Protein AF-A0A257IT62-F1 (afdb_monomer_lite)

Secondary structure (DSSP, 8-state):
-EEEE--TTS-SEEEEE-SSSEEE----TT--BTTB-EEETTEEEEPPTTPPTTPPPEE-SS-EE-------EEEE-PPS----EEEEES---SS-SSTTSPPTT-EEEESSSSPPTTEEESB--EEETTT-HHHHHHHTTTT-B-SSSEEEPPB-TT------B--TTSPPB-TT-----SEEEE----

Sequence (190 aa):
MLVYNNGVHQPHGFFFWNGAGWSSIGLALSSITGASPIVIQSNIVKLNSGTSRGQLITWDGTNWINTNPKPQTSITNIQPYLALNYCISLFGIFPSQSSSQPFVGDICLFGFNFPPTGWAACNGQLLSIAENEVLFQLIGTTFGGDGQTTFGLPDLRGRAAIHAGQGPSLTSYILGQSGGSEIKTLNDKY

Foldseek 3Di:
DWDADPDPPDDTAIWDDPPPDIDGQPDDPPPQDQVDWRDDPQETEHEHPPDDPPQAFDDPPGYGYRPDQDPFDKDFPDDDDDDWWKKFFLDFDVVDPDPPTDHHGDIDTHRDPAAPPRIDTQQFDKDFCVSRVVNCVVCPQLSHDPSPGIHTGHRCVVHDDDDAADDVVGDHHHRSDDDDDRIDTDRPDD

Structure (mmCIF, N/CA/C/O backbone):
data_AF-A0A257IT62-F1
#
_entry.id   AF-A0A257IT62-F1
#
loop_
_atom_site.group_PDB
_atom_site.id
_atom_site.type_symbol
_atom_site.label_atom_id
_atom_site.label_alt_id
_atom_site.label_comp_id
_atom_site.label_asym_id
_atom_site.label_entity_id
_atom_site.label_seq_id
_atom_site.pdbx_PDB_ins_code
_atom_site.Cartn_x
_atom_site.Cartn_y
_atom_site.Cartn_z
_atom_site.occupancy
_atom_site.B_iso_or_equiv
_atom_site.auth_seq_id
_atom_site.auth_comp_id
_atom_site.auth_asym_id
_atom_site.auth_atom_id
_atom_site.pdbx_PDB_model_num
ATOM 1 N N . MET A 1 1 ? 34.514 6.661 -42.230 1.00 64.31 1 MET A N 1
ATOM 2 C CA . MET A 1 1 ? 34.421 7.912 -41.444 1.00 64.31 1 MET A CA 1
ATOM 3 C C . MET A 1 1 ? 33.207 8.686 -41.929 1.00 64.31 1 MET A C 1
ATOM 5 O O . MET A 1 1 ? 33.125 8.936 -43.127 1.00 64.31 1 MET A O 1
ATOM 9 N N . LEU A 1 2 ? 32.259 8.979 -41.037 1.00 70.44 2 LEU A N 1
ATOM 10 C CA . LEU A 1 2 ? 31.089 9.817 -41.319 1.00 70.44 2 LEU A CA 1
ATOM 11 C C . LEU A 1 2 ? 31.387 11.229 -40.809 1.00 70.44 2 LEU A C 1
ATOM 13 O O . LEU A 1 2 ? 31.821 11.373 -39.668 1.00 70.44 2 LEU A O 1
ATOM 17 N N . VAL A 1 3 ? 31.179 12.250 -41.635 1.00 73.69 3 VAL A N 1
ATOM 18 C CA . VAL A 1 3 ? 31.456 13.649 -41.277 1.00 73.69 3 VAL A CA 1
ATOM 19 C C . VAL A 1 3 ? 30.226 14.491 -41.584 1.00 73.69 3 VAL A C 1
ATOM 21 O O . VAL A 1 3 ? 29.596 14.314 -42.626 1.00 73.69 3 VAL A O 1
ATOM 24 N N . TYR A 1 4 ? 29.876 15.400 -40.675 1.00 76.19 4 TYR A N 1
ATOM 25 C CA . TYR A 1 4 ? 28.877 16.428 -40.943 1.00 76.19 4 TYR A CA 1
ATOM 26 C C . TYR A 1 4 ? 29.570 17.680 -41.474 1.00 76.19 4 TYR A C 1
ATOM 28 O O . TYR A 1 4 ? 30.411 18.264 -40.789 1.00 76.19 4 TYR A O 1
ATOM 36 N N . ASN A 1 5 ? 29.224 18.095 -42.690 1.00 77.62 5 ASN A N 1
ATOM 37 C CA . ASN A 1 5 ? 29.680 19.365 -43.227 1.00 77.62 5 ASN A CA 1
ATOM 38 C C . ASN A 1 5 ? 28.770 20.493 -42.727 1.00 77.62 5 ASN A C 1
ATOM 40 O O . ASN A 1 5 ? 27.579 20.515 -43.036 1.00 77.62 5 ASN A O 1
ATOM 44 N N . ASN A 1 6 ? 29.360 21.439 -41.997 1.00 74.50 6 ASN A N 1
ATOM 45 C CA . ASN A 1 6 ? 28.712 22.678 -41.559 1.00 74.50 6 ASN A CA 1
ATOM 46 C C . ASN A 1 6 ? 29.325 23.928 -42.224 1.00 74.50 6 ASN A C 1
ATOM 48 O O . ASN A 1 6 ? 29.158 25.042 -41.734 1.00 74.50 6 ASN A O 1
ATOM 52 N N . GLY A 1 7 ? 30.127 23.739 -43.274 1.00 75.12 7 GLY A N 1
ATOM 53 C CA . GLY A 1 7 ? 30.766 24.818 -44.019 1.00 75.12 7 GLY A CA 1
ATOM 54 C C . GLY A 1 7 ? 29.870 25.366 -45.128 1.00 75.12 7 GLY A C 1
ATOM 55 O O . GLY A 1 7 ? 29.090 24.634 -45.727 1.00 75.12 7 GLY A O 1
ATOM 56 N N . VAL A 1 8 ? 30.051 26.646 -45.456 1.00 72.06 8 VAL A N 1
ATOM 57 C CA . VAL A 1 8 ? 29.203 27.400 -46.401 1.00 72.06 8 VAL A CA 1
ATOM 58 C C . VAL A 1 8 ? 29.488 27.138 -47.887 1.00 72.06 8 VAL A C 1
ATOM 60 O O . VAL A 1 8 ? 28.727 27.570 -48.746 1.00 72.06 8 VAL A O 1
ATOM 63 N N . HIS A 1 9 ? 30.583 26.447 -48.213 1.00 76.19 9 HIS A N 1
ATOM 64 C CA . HIS A 1 9 ? 31.023 26.222 -49.599 1.00 76.19 9 HIS A CA 1
ATOM 65 C C . HIS A 1 9 ? 30.513 24.915 -50.217 1.00 76.19 9 HIS A C 1
ATOM 67 O O . HIS A 1 9 ? 30.764 24.648 -51.390 1.00 76.19 9 HIS A O 1
ATOM 73 N N . GLN A 1 10 ? 29.837 24.081 -49.432 1.00 70.31 10 GLN A N 1
ATOM 74 C CA . GLN A 1 10 ? 29.262 22.808 -49.854 1.00 70.31 10 GLN A CA 1
ATOM 75 C C . GLN A 1 10 ? 27.914 22.626 -49.141 1.00 70.31 10 GLN A C 1
ATOM 77 O O . GLN A 1 10 ? 27.724 23.205 -48.069 1.00 70.31 10 GLN A O 1
ATOM 82 N N . PRO A 1 11 ? 26.980 21.824 -49.679 1.00 71.94 11 PRO A N 1
ATOM 83 C CA . PRO A 1 11 ? 25.708 21.563 -49.015 1.00 71.94 11 PRO A CA 1
ATOM 84 C C . PRO A 1 11 ? 25.907 21.047 -47.584 1.00 71.94 11 PRO A C 1
ATOM 86 O O . PRO A 1 11 ? 26.758 20.185 -47.335 1.00 71.94 11 PRO A O 1
ATOM 89 N N . HIS A 1 12 ? 25.125 21.577 -46.642 1.00 72.75 12 HIS A N 1
ATOM 9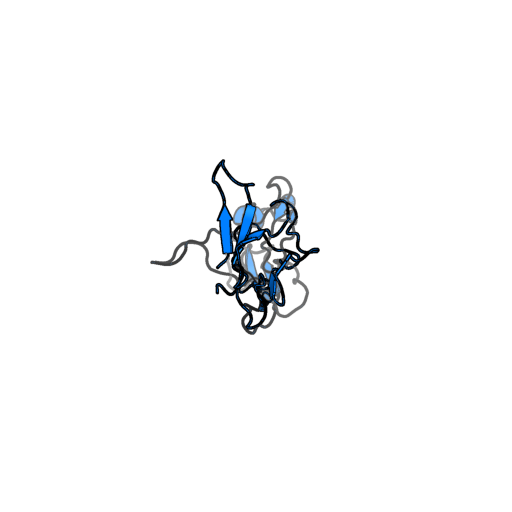0 C CA . HIS A 1 12 ? 25.114 21.076 -45.270 1.00 72.75 12 HIS A CA 1
ATOM 91 C C . HIS A 1 12 ? 24.547 19.658 -45.260 1.00 72.75 12 HIS A C 1
ATOM 93 O O . HIS A 1 12 ? 23.501 19.397 -45.858 1.00 72.75 12 HIS A O 1
ATOM 99 N N . GLY A 1 13 ? 25.223 18.733 -44.587 1.00 70.62 13 GLY A N 1
ATOM 100 C CA . GLY A 1 13 ? 24.776 17.347 -44.565 1.00 70.62 13 GLY A CA 1
ATOM 101 C C . GLY A 1 13 ? 25.849 16.360 -44.145 1.00 70.62 13 GLY A C 1
ATOM 102 O O . GLY A 1 13 ? 26.995 16.722 -43.876 1.00 70.62 13 GLY A O 1
ATOM 103 N N . PHE A 1 14 ? 25.454 15.092 -44.085 1.00 75.56 14 PHE A N 1
ATOM 104 C CA . PHE A 1 14 ? 26.355 13.992 -43.767 1.00 75.56 14 PHE A CA 1
ATOM 105 C C . PHE A 1 14 ? 26.988 13.407 -45.031 1.00 75.56 14 PHE A C 1
ATOM 107 O O . PHE A 1 14 ? 26.301 13.107 -46.013 1.00 75.56 14 PHE A O 1
ATOM 114 N N . PHE A 1 15 ? 28.301 13.210 -44.965 1.00 77.38 15 PHE A N 1
ATOM 115 C CA . PHE A 1 15 ? 29.126 12.651 -46.028 1.00 77.38 15 PHE A CA 1
ATOM 116 C C . PHE A 1 15 ? 29.942 11.472 -45.502 1.00 77.38 15 PHE A C 1
ATOM 118 O O . PHE A 1 15 ? 30.366 11.458 -44.343 1.00 77.38 15 PHE A O 1
ATOM 125 N N . PHE A 1 16 ? 30.198 10.495 -46.367 1.00 77.94 16 PHE A N 1
ATOM 126 C CA . PHE A 1 16 ? 31.060 9.354 -46.070 1.00 77.94 16 PHE A CA 1
ATOM 127 C C . PHE A 1 16 ? 32.116 9.173 -47.161 1.00 77.94 16 PHE A C 1
ATOM 129 O O . PHE A 1 16 ? 31.893 9.495 -48.328 1.00 77.94 16 PHE A O 1
ATOM 136 N N . TRP A 1 17 ? 33.279 8.657 -46.767 1.00 78.50 17 TRP A N 1
ATOM 137 C CA . TRP A 1 17 ? 34.330 8.256 -47.698 1.00 78.50 17 TRP A CA 1
ATOM 138 C C . TRP A 1 17 ? 34.060 6.841 -48.209 1.00 78.50 17 TRP A C 1
ATOM 140 O O . TRP A 1 17 ? 33.907 5.923 -47.402 1.00 78.50 17 TRP A O 1
ATOM 150 N N . ASN A 1 18 ? 34.023 6.660 -49.529 1.00 76.50 18 ASN A N 1
ATOM 151 C CA . ASN A 1 18 ? 33.696 5.380 -50.166 1.00 76.50 18 ASN A CA 1
ATOM 152 C C . ASN A 1 18 ? 34.923 4.611 -50.707 1.00 76.50 18 ASN A C 1
ATOM 154 O O . ASN A 1 18 ? 34.752 3.588 -51.362 1.00 76.50 18 ASN A O 1
ATOM 158 N N . GLY A 1 19 ? 36.143 5.102 -50.463 1.00 76.94 19 GLY A N 1
ATOM 159 C CA . GLY A 1 19 ? 37.387 4.534 -51.002 1.00 76.94 19 GLY A CA 1
ATOM 160 C C . GLY A 1 19 ? 37.925 5.257 -52.242 1.00 76.94 19 GLY A C 1
ATOM 161 O O . GLY A 1 19 ? 39.133 5.263 -52.446 1.00 76.94 19 GLY A O 1
ATOM 162 N N . ALA A 1 20 ? 37.058 5.914 -53.015 1.00 84.25 20 ALA A N 1
ATOM 163 C CA . ALA A 1 20 ? 37.404 6.671 -54.222 1.00 84.25 20 ALA A CA 1
ATOM 164 C C . ALA A 1 20 ? 37.081 8.174 -54.114 1.00 84.25 20 ALA A C 1
ATOM 166 O O . ALA A 1 20 ? 37.590 8.978 -54.892 1.00 84.25 20 ALA A O 1
ATOM 167 N N . GLY A 1 21 ? 36.239 8.568 -53.158 1.00 82.88 21 GLY A N 1
ATOM 168 C CA . GLY A 1 21 ? 35.819 9.949 -52.957 1.00 82.88 21 GLY A CA 1
ATOM 169 C C . GLY A 1 21 ? 34.833 10.115 -51.801 1.00 82.88 21 GLY A C 1
ATOM 170 O O . GLY A 1 21 ? 34.369 9.144 -51.193 1.00 82.88 21 GLY A O 1
ATOM 171 N N . TRP A 1 22 ? 34.490 11.371 -51.511 1.00 79.25 22 TRP A N 1
ATOM 172 C CA . TRP A 1 22 ? 33.398 11.712 -50.601 1.00 79.25 22 TRP A CA 1
ATOM 173 C C . TRP A 1 22 ? 32.057 11.613 -51.327 1.00 79.25 22 TRP A C 1
ATOM 175 O O . TRP A 1 22 ? 31.895 12.134 -52.427 1.00 79.25 22 TRP A O 1
ATOM 185 N N . SER A 1 23 ? 31.085 10.947 -50.712 1.00 80.31 23 SER A N 1
ATOM 186 C CA . SER A 1 23 ? 29.711 10.828 -51.211 1.00 80.31 23 SER A CA 1
ATOM 187 C C . SER A 1 23 ? 28.724 11.350 -50.168 1.00 80.31 23 SER A C 1
ATOM 189 O O . SER A 1 23 ? 28.958 11.208 -48.965 1.00 80.31 23 SER A O 1
ATOM 191 N N . SER A 1 24 ? 27.637 11.982 -50.619 1.00 75.56 24 SER A N 1
ATOM 192 C CA . SER A 1 24 ? 26.580 12.497 -49.742 1.00 75.56 24 SER A CA 1
ATOM 193 C C . SER A 1 24 ? 25.543 11.416 -49.427 1.00 75.56 24 SER A C 1
ATOM 195 O O . SER A 1 24 ? 25.310 10.507 -50.220 1.00 75.56 24 SER A O 1
ATOM 197 N N . ILE A 1 25 ? 24.902 11.523 -48.260 1.00 70.75 25 ILE A N 1
ATOM 198 C CA . ILE A 1 25 ? 23.810 10.622 -47.842 1.00 70.75 25 ILE A CA 1
ATOM 199 C C . ILE A 1 25 ? 22.437 11.070 -48.381 1.00 70.75 25 ILE A C 1
ATOM 201 O O . ILE A 1 25 ? 21.468 10.330 -48.284 1.00 70.75 25 ILE A O 1
ATOM 205 N N . GLY A 1 26 ? 22.337 12.259 -48.990 1.00 62.97 26 GLY A N 1
ATOM 206 C CA . GLY A 1 26 ? 21.153 12.704 -49.747 1.00 62.97 26 GLY A CA 1
ATOM 207 C C . GLY A 1 26 ? 19.867 12.944 -48.939 1.00 62.97 26 GLY A C 1
ATOM 208 O O . GLY A 1 26 ? 18.838 13.268 -49.524 1.00 62.97 26 GLY A O 1
ATOM 209 N N . LEU A 1 27 ? 19.906 12.809 -47.611 1.00 58.97 27 LEU A N 1
ATOM 210 C CA . LEU A 1 27 ? 18.741 12.921 -46.734 1.00 58.97 27 LEU A CA 1
ATOM 211 C C . LEU A 1 27 ? 18.723 14.251 -45.971 1.00 58.97 27 LEU A C 1
ATOM 213 O O . LEU A 1 27 ? 19.730 14.664 -45.394 1.00 58.97 27 LEU A O 1
ATOM 217 N N . ALA A 1 28 ? 17.553 14.891 -45.898 1.00 54.91 28 ALA A N 1
ATOM 218 C CA . ALA A 1 28 ? 17.303 15.947 -44.921 1.00 54.91 28 ALA A CA 1
ATOM 219 C C . ALA A 1 28 ? 17.348 15.351 -43.499 1.00 54.91 28 ALA A C 1
ATOM 221 O O . ALA A 1 28 ? 16.783 14.281 -43.260 1.00 54.91 28 ALA A O 1
ATOM 222 N N . LEU A 1 29 ? 17.986 16.053 -42.551 1.00 53.00 29 LEU A N 1
ATOM 223 C CA . LEU A 1 29 ? 18.163 15.659 -41.135 1.00 53.00 29 LEU A CA 1
ATOM 224 C C . LEU A 1 29 ? 16.869 15.211 -40.418 1.00 53.00 29 LEU A C 1
ATOM 226 O O . LEU A 1 29 ? 16.942 14.566 -39.377 1.00 53.00 29 LEU A O 1
ATOM 230 N N . SER A 1 30 ? 15.697 15.544 -40.959 1.00 54.97 30 SER A N 1
ATOM 231 C CA . SER A 1 30 ? 14.368 15.203 -40.440 1.00 54.97 30 SER A CA 1
ATOM 232 C C . SER A 1 30 ? 13.842 13.814 -40.837 1.00 54.97 30 SER A C 1
ATOM 234 O O . SER A 1 30 ? 12.755 13.444 -40.403 1.00 54.97 30 SER A O 1
ATOM 236 N N . SER A 1 31 ? 14.561 13.044 -41.661 1.00 51.88 31 SER A N 1
ATOM 237 C CA . SER A 1 31 ? 14.020 11.824 -42.296 1.00 51.88 31 SER A CA 1
ATOM 238 C C . SER A 1 31 ? 14.396 10.495 -41.628 1.00 51.88 31 SER A C 1
ATOM 240 O O . SER A 1 31 ? 13.810 9.467 -41.970 1.00 51.88 31 SER A O 1
ATOM 242 N N . ILE A 1 32 ? 15.309 10.488 -40.647 1.00 58.41 32 ILE A N 1
ATOM 243 C CA . ILE A 1 32 ? 15.631 9.270 -39.885 1.00 58.41 32 ILE A CA 1
ATOM 244 C C . ILE A 1 32 ? 14.535 9.049 -38.845 1.00 58.41 32 ILE A C 1
ATOM 246 O O . ILE A 1 32 ? 14.590 9.546 -37.722 1.00 58.41 32 ILE A O 1
ATOM 250 N N . THR A 1 33 ? 13.515 8.306 -39.239 1.00 56.31 33 THR A N 1
ATOM 251 C CA . THR A 1 33 ? 12.457 7.836 -38.345 1.00 56.31 33 THR A CA 1
ATOM 252 C C . THR A 1 33 ? 12.618 6.335 -38.136 1.00 56.31 33 THR A C 1
ATOM 254 O O . THR A 1 33 ? 13.331 5.672 -38.888 1.00 56.31 33 THR A O 1
ATOM 257 N N . GLY A 1 34 ? 11.946 5.767 -37.132 1.00 55.72 34 GLY A N 1
ATOM 258 C CA . GLY A 1 34 ? 12.007 4.323 -36.881 1.00 55.72 34 GLY A CA 1
ATOM 259 C C . GLY A 1 34 ? 11.515 3.436 -38.040 1.00 55.72 34 GLY A C 1
ATOM 260 O O . GLY A 1 34 ? 11.680 2.223 -37.984 1.00 55.72 34 GLY A O 1
ATOM 261 N N . ALA A 1 35 ? 10.909 4.028 -39.077 1.00 52.97 35 ALA A N 1
ATOM 262 C CA . ALA A 1 35 ? 10.334 3.328 -40.223 1.00 52.97 35 ALA A CA 1
ATOM 263 C C . ALA A 1 35 ? 11.232 3.316 -41.478 1.00 52.97 35 ALA A C 1
ATOM 265 O O . ALA A 1 35 ? 11.084 2.416 -42.301 1.00 52.97 35 ALA A O 1
ATOM 266 N N . SER A 1 36 ? 12.168 4.265 -41.624 1.00 61.25 36 SER A N 1
ATOM 267 C CA . SER A 1 36 ? 12.977 4.424 -42.846 1.00 61.25 36 SER A CA 1
ATOM 268 C C . SER A 1 36 ? 14.472 4.495 -42.514 1.00 61.25 36 SER A C 1
ATOM 270 O O . SER A 1 36 ? 14.950 5.547 -42.081 1.00 61.25 36 SER A O 1
ATOM 272 N N . PRO A 1 37 ? 15.230 3.395 -42.679 1.00 66.31 37 PRO A N 1
ATOM 273 C CA . PRO A 1 37 ? 16.649 3.366 -42.348 1.00 66.31 37 PRO A CA 1
ATOM 274 C C . PRO A 1 37 ? 17.507 4.095 -43.394 1.00 66.31 37 PRO A C 1
ATOM 276 O O . PRO A 1 37 ? 17.147 4.171 -44.567 1.00 66.31 37 PRO A O 1
ATOM 279 N N . ILE A 1 38 ? 18.687 4.574 -42.990 1.00 72.38 38 ILE A N 1
ATOM 280 C CA . ILE A 1 38 ? 19.722 5.031 -43.926 1.00 72.38 38 ILE A CA 1
ATOM 281 C C . ILE A 1 38 ? 20.535 3.820 -44.373 1.00 72.38 38 ILE A C 1
ATOM 283 O O . ILE A 1 38 ? 21.092 3.111 -43.538 1.00 72.38 38 ILE A O 1
ATOM 287 N N . VAL A 1 39 ? 20.662 3.612 -45.681 1.00 67.19 39 VAL A N 1
ATOM 288 C CA . VAL A 1 39 ? 21.522 2.569 -46.256 1.00 67.19 39 VAL A CA 1
ATOM 289 C C . VAL A 1 39 ? 22.770 3.219 -46.851 1.00 67.19 39 VAL A C 1
ATOM 291 O O . VAL A 1 39 ? 22.672 4.102 -47.701 1.00 67.19 39 VAL A O 1
ATOM 294 N N . ILE A 1 40 ? 23.948 2.793 -46.399 1.00 66.75 40 ILE A N 1
ATOM 295 C CA . ILE A 1 40 ? 25.255 3.250 -46.880 1.00 66.75 40 ILE A CA 1
ATOM 296 C C . ILE A 1 40 ? 26.020 2.022 -47.377 1.00 66.75 40 ILE A C 1
ATOM 298 O O . ILE A 1 40 ? 26.565 1.260 -46.577 1.00 66.75 40 ILE A O 1
ATOM 302 N N . GLN A 1 41 ? 26.082 1.837 -48.700 1.00 70.44 41 GLN A N 1
ATOM 303 C CA . GLN A 1 41 ? 26.620 0.616 -49.320 1.00 70.44 41 GLN A CA 1
ATOM 304 C C . GLN A 1 41 ? 25.935 -0.637 -48.734 1.00 70.44 41 GLN A C 1
ATOM 306 O O . GLN A 1 41 ? 24.725 -0.779 -48.882 1.00 70.44 41 GLN A O 1
ATOM 311 N N . SER A 1 42 ? 26.683 -1.511 -48.051 1.00 65.25 42 SER A N 1
ATOM 312 C CA . SER A 1 42 ? 26.155 -2.711 -47.383 1.00 65.25 42 SER A CA 1
ATOM 313 C C . SER A 1 42 ? 25.754 -2.491 -45.917 1.00 65.25 42 SER A C 1
ATOM 315 O O . SER A 1 42 ? 25.236 -3.413 -45.298 1.00 65.25 42 SER A O 1
ATOM 317 N N . ASN A 1 43 ? 26.001 -1.306 -45.346 1.00 61.53 43 ASN A N 1
ATOM 318 C CA . ASN A 1 43 ? 25.699 -0.998 -43.946 1.00 61.53 43 ASN A CA 1
ATOM 319 C C . ASN A 1 43 ? 24.357 -0.272 -43.821 1.00 61.53 43 ASN A C 1
ATOM 321 O O . ASN A 1 43 ? 24.058 0.632 -44.602 1.00 61.53 43 ASN A O 1
ATOM 325 N N . ILE A 1 44 ? 23.584 -0.600 -42.788 1.00 66.12 44 ILE A N 1
ATOM 326 C CA . ILE A 1 44 ? 22.315 0.063 -42.480 1.00 66.12 44 ILE A CA 1
ATOM 327 C C . ILE A 1 44 ? 22.438 0.810 -41.145 1.00 66.12 44 ILE A C 1
ATOM 329 O O . ILE A 1 44 ? 22.901 0.255 -40.148 1.00 66.12 44 ILE A O 1
ATOM 333 N N . VAL A 1 45 ? 21.996 2.069 -41.118 1.00 73.44 45 VAL A N 1
ATOM 334 C CA . VAL A 1 45 ? 21.776 2.853 -39.896 1.00 73.44 45 VAL A CA 1
ATOM 335 C C . VAL A 1 45 ? 20.274 2.988 -39.683 1.00 73.44 45 VAL A C 1
ATOM 337 O O . VAL A 1 45 ? 19.584 3.619 -40.485 1.00 73.44 45 VAL A O 1
ATOM 340 N N . LYS A 1 46 ? 19.746 2.394 -38.611 1.00 67.94 46 LYS A N 1
ATOM 341 C CA . LYS A 1 46 ? 18.304 2.405 -38.316 1.00 67.94 46 LYS A CA 1
ATOM 342 C C . LYS A 1 46 ? 18.022 2.786 -36.868 1.00 67.94 46 LYS A C 1
ATOM 344 O O . LYS A 1 46 ? 18.755 2.401 -35.956 1.00 67.94 46 LYS A O 1
ATOM 349 N N . LEU A 1 47 ? 16.923 3.505 -36.660 1.00 69.19 47 LEU A N 1
ATOM 350 C CA . LEU A 1 47 ? 16.340 3.707 -35.337 1.00 69.19 47 LEU A CA 1
ATOM 351 C C . LEU A 1 47 ? 15.241 2.666 -35.147 1.00 69.19 47 LEU A C 1
ATOM 353 O O . LEU A 1 47 ? 14.486 2.402 -36.077 1.00 69.19 47 LEU A O 1
ATOM 357 N N . ASN A 1 48 ? 15.129 2.074 -33.963 1.00 63.97 48 ASN A N 1
ATOM 358 C CA . ASN A 1 48 ? 13.974 1.233 -33.669 1.00 63.97 48 ASN A CA 1
ATOM 359 C C . ASN A 1 48 ? 12.776 2.099 -33.240 1.00 63.97 48 ASN A C 1
ATOM 361 O O . ASN A 1 48 ? 12.939 3.227 -32.757 1.00 63.97 48 ASN A O 1
ATOM 365 N N . SER A 1 49 ? 11.561 1.570 -33.391 1.00 58.09 49 SER A N 1
ATOM 366 C CA . SER A 1 49 ? 10.347 2.182 -32.838 1.00 58.09 49 SER A CA 1
ATOM 367 C C . SER A 1 49 ? 10.505 2.426 -31.331 1.00 58.09 49 SER A C 1
ATOM 369 O O . SER A 1 49 ? 10.891 1.512 -30.607 1.00 58.09 49 SER A O 1
ATOM 371 N N . GLY A 1 50 ? 10.203 3.639 -30.855 1.00 56.47 50 GLY A N 1
ATOM 372 C CA . GLY A 1 50 ? 10.382 4.023 -29.445 1.00 56.47 50 GLY A CA 1
ATOM 373 C C . GLY A 1 50 ? 11.720 4.701 -29.118 1.00 56.47 50 GLY A C 1
ATOM 374 O O . GLY A 1 50 ? 11.969 5.032 -27.961 1.00 56.47 50 GLY A O 1
ATOM 375 N N . THR A 1 51 ? 12.566 4.958 -30.122 1.00 61.47 51 THR A N 1
ATOM 376 C CA . THR A 1 51 ? 13.799 5.742 -29.948 1.00 61.47 51 THR A CA 1
ATOM 377 C C . THR A 1 51 ? 13.492 7.196 -29.566 1.00 61.47 51 THR A C 1
ATOM 379 O O . THR A 1 51 ? 12.797 7.894 -30.303 1.00 61.47 51 THR A O 1
ATOM 382 N N . SER A 1 52 ? 14.052 7.675 -28.453 1.00 64.75 52 SER A N 1
ATOM 383 C CA . SER A 1 52 ? 13.986 9.084 -28.026 1.00 64.75 52 SER A CA 1
ATOM 384 C C . SER A 1 52 ? 15.266 9.852 -28.374 1.00 64.75 52 SER A C 1
ATOM 386 O O . SER A 1 52 ? 16.351 9.274 -28.467 1.00 64.75 52 SER A O 1
ATOM 388 N N . ARG A 1 53 ? 15.169 11.181 -28.537 1.00 60.72 53 ARG A N 1
ATOM 389 C CA . ARG A 1 53 ? 16.336 12.054 -28.772 1.00 60.72 53 ARG A CA 1
ATOM 390 C C . ARG A 1 53 ? 17.363 11.890 -27.641 1.00 60.72 53 ARG A C 1
ATOM 392 O O . ARG A 1 53 ? 17.011 12.031 -26.476 1.00 60.72 53 ARG A O 1
ATOM 399 N N . GLY A 1 54 ? 18.629 11.656 -27.996 1.00 61.00 54 GLY A N 1
ATOM 400 C CA . GLY A 1 54 ? 19.746 11.528 -27.046 1.00 61.00 54 GLY A CA 1
ATOM 401 C C . GLY A 1 54 ? 20.166 10.091 -26.716 1.00 61.00 54 GLY A C 1
ATOM 402 O O . GLY A 1 54 ? 21.137 9.909 -25.989 1.00 61.00 54 GLY A O 1
ATOM 403 N N . GLN A 1 55 ? 19.480 9.080 -27.257 1.00 67.25 55 GLN A N 1
ATOM 404 C CA . GLN A 1 55 ? 19.914 7.684 -27.150 1.00 67.25 55 GLN A CA 1
ATOM 405 C C . GLN A 1 55 ? 21.091 7.382 -28.090 1.00 67.25 55 GLN A C 1
ATOM 407 O O . GLN A 1 55 ? 21.169 7.917 -29.198 1.00 67.25 55 GLN A O 1
ATOM 412 N N . LEU A 1 56 ? 22.014 6.535 -27.627 1.00 64.88 56 LEU A N 1
ATOM 413 C CA . LEU A 1 56 ? 23.202 6.119 -28.373 1.00 64.88 56 LEU A CA 1
ATOM 414 C C . LEU A 1 56 ? 22.845 5.011 -29.376 1.00 64.88 56 LEU A C 1
ATOM 416 O O . LEU A 1 56 ? 22.059 4.120 -29.074 1.00 64.88 56 LEU A O 1
ATOM 420 N N . ILE A 1 57 ? 23.452 5.054 -30.560 1.00 73.69 57 ILE A N 1
ATOM 421 C CA . ILE A 1 57 ? 23.395 3.984 -31.566 1.00 73.69 57 ILE A CA 1
ATOM 422 C C . ILE A 1 57 ? 24.640 3.112 -31.367 1.00 73.69 57 ILE A C 1
ATOM 424 O O . ILE A 1 57 ? 25.752 3.641 -31.321 1.00 73.69 57 ILE A O 1
ATOM 428 N N . THR A 1 58 ? 24.475 1.796 -31.246 1.00 71.50 58 THR A N 1
ATOM 429 C CA . THR A 1 58 ? 25.564 0.836 -31.006 1.00 71.50 58 THR A CA 1
ATOM 430 C C . THR A 1 58 ? 25.802 -0.041 -32.242 1.00 71.50 58 THR A C 1
ATOM 432 O O . THR A 1 58 ? 24.915 -0.233 -33.075 1.00 71.50 58 THR A O 1
ATOM 435 N N . TRP A 1 59 ? 27.035 -0.528 -32.411 1.00 70.25 59 TRP A N 1
ATOM 436 C CA . TRP A 1 59 ? 27.405 -1.453 -33.489 1.00 70.25 59 TRP A CA 1
ATOM 437 C C . TRP A 1 59 ? 27.104 -2.895 -33.068 1.00 70.25 59 TRP A C 1
ATOM 439 O O . TRP A 1 59 ? 27.621 -3.344 -32.046 1.00 70.25 59 TRP A O 1
ATOM 449 N N . ASP A 1 60 ? 26.304 -3.625 -33.849 1.00 68.44 60 ASP A N 1
ATOM 450 C CA . ASP A 1 60 ? 25.895 -5.010 -33.543 1.00 68.44 60 ASP A CA 1
ATOM 451 C C . ASP A 1 60 ? 26.760 -6.094 -34.219 1.00 68.44 60 ASP A C 1
ATOM 453 O O . ASP A 1 60 ? 26.487 -7.284 -34.081 1.00 68.44 60 ASP A O 1
ATOM 457 N N . GLY A 1 61 ? 27.808 -5.698 -34.949 1.00 67.38 61 GLY A N 1
ATOM 458 C CA . GLY A 1 61 ? 28.638 -6.604 -35.750 1.00 67.38 61 GLY A CA 1
ATOM 459 C C . GLY A 1 61 ? 28.370 -6.536 -37.255 1.00 67.38 61 GLY A C 1
ATOM 460 O O . GLY A 1 61 ? 29.194 -7.011 -38.033 1.00 67.38 61 GLY A O 1
ATOM 461 N N . THR A 1 62 ? 27.263 -5.936 -37.697 1.00 73.00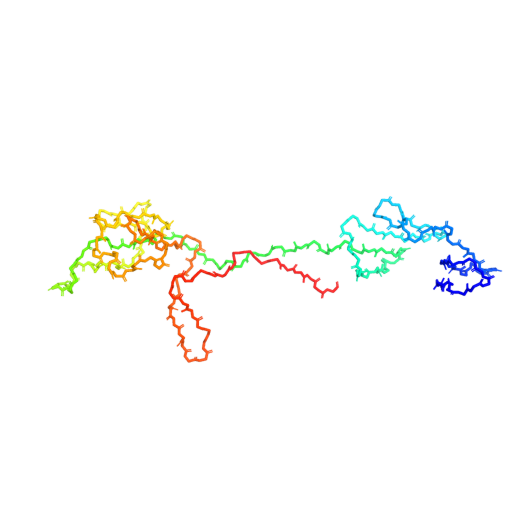 62 THR A N 1
ATOM 462 C CA . THR A 1 62 ? 26.944 -5.755 -39.128 1.00 73.00 62 THR A CA 1
ATOM 463 C C . THR A 1 62 ? 26.294 -4.400 -39.425 1.00 73.00 62 THR A C 1
ATOM 465 O O . THR A 1 62 ? 26.466 -3.868 -40.517 1.00 73.00 62 THR A O 1
ATOM 468 N N . ASN A 1 63 ? 25.578 -3.807 -38.470 1.00 64.12 63 ASN A N 1
ATOM 469 C CA . ASN A 1 63 ? 24.845 -2.556 -38.627 1.00 64.12 63 ASN A CA 1
ATOM 470 C C . ASN A 1 63 ? 24.998 -1.644 -37.400 1.00 64.12 63 ASN A C 1
ATOM 472 O O . ASN A 1 63 ? 25.284 -2.082 -36.285 1.00 64.12 63 ASN A O 1
ATOM 476 N N . TRP A 1 64 ? 24.759 -0.348 -37.610 1.00 68.19 64 TRP A N 1
ATOM 477 C CA . TRP A 1 64 ? 24.653 0.634 -36.529 1.00 68.19 64 TRP A CA 1
ATOM 478 C C . TRP A 1 64 ? 23.178 0.797 -36.174 1.00 68.19 64 TRP A C 1
ATOM 480 O O . TRP A 1 64 ? 22.415 1.437 -36.902 1.00 68.19 64 TRP A O 1
ATOM 490 N N . ILE A 1 65 ? 22.757 0.187 -35.072 1.00 67.31 65 ILE A N 1
ATOM 491 C CA . ILE A 1 65 ? 21.351 0.135 -34.671 1.00 67.31 65 ILE A CA 1
ATOM 492 C C . ILE A 1 65 ? 21.182 0.823 -33.316 1.00 67.31 65 ILE A C 1
ATOM 494 O O . ILE A 1 65 ? 22.019 0.672 -32.429 1.00 67.31 65 ILE A O 1
ATOM 498 N N . ASN A 1 66 ? 20.110 1.597 -33.120 1.00 68.75 66 ASN A N 1
ATOM 499 C CA . ASN A 1 66 ? 19.707 1.900 -31.745 1.00 68.75 66 ASN A CA 1
ATOM 500 C C . ASN A 1 66 ? 19.164 0.597 -31.167 1.00 68.75 66 ASN A C 1
ATOM 502 O O . ASN A 1 66 ? 18.072 0.185 -31.555 1.00 68.75 66 ASN A O 1
ATOM 506 N N . THR A 1 67 ? 19.920 -0.098 -30.319 1.00 58.53 67 THR A N 1
ATOM 507 C CA . THR A 1 67 ? 19.395 -1.271 -29.619 1.00 58.53 67 THR A CA 1
ATOM 508 C C . THR A 1 67 ? 18.099 -0.865 -28.929 1.00 58.53 67 THR A C 1
ATOM 510 O O . THR A 1 67 ? 18.083 0.111 -28.181 1.00 58.53 67 THR A O 1
ATOM 513 N N . ASN A 1 68 ? 16.999 -1.579 -29.212 1.00 55.12 68 ASN A N 1
ATOM 514 C CA . ASN A 1 68 ? 15.770 -1.434 -28.429 1.00 55.12 68 ASN A CA 1
ATOM 515 C C . ASN A 1 68 ? 16.164 -1.400 -26.949 1.00 55.12 68 ASN A C 1
ATOM 517 O O . ASN A 1 68 ? 17.044 -2.193 -26.588 1.00 55.12 68 ASN A O 1
ATOM 521 N N . PRO A 1 69 ? 15.567 -0.528 -26.109 1.00 55.50 69 PRO A N 1
ATOM 522 C CA . PRO A 1 69 ? 15.804 -0.607 -24.676 1.00 55.50 69 PRO A CA 1
ATOM 523 C C . PRO A 1 69 ? 15.647 -2.075 -24.294 1.00 55.50 69 PRO A C 1
ATOM 525 O O . PRO A 1 69 ? 14.635 -2.696 -24.640 1.00 55.50 69 PRO A O 1
ATOM 528 N N . LYS A 1 70 ? 16.715 -2.653 -23.728 1.00 55.06 70 LYS A N 1
ATOM 529 C CA . LYS A 1 70 ? 16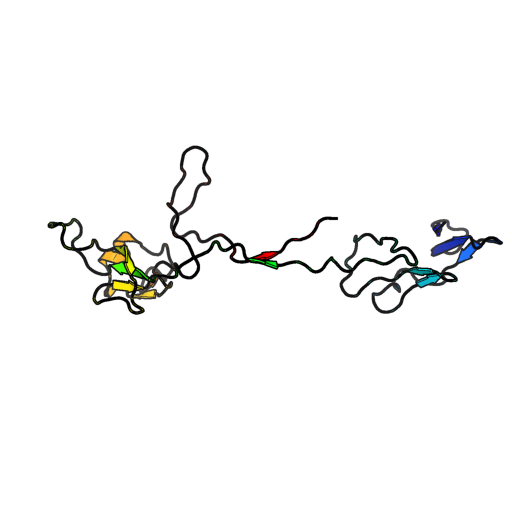.749 -4.068 -23.359 1.00 55.06 70 LYS A CA 1
ATOM 530 C C . LYS A 1 70 ? 15.437 -4.372 -22.628 1.00 55.06 70 LYS A C 1
ATOM 532 O O . LYS A 1 70 ? 15.045 -3.528 -21.816 1.00 55.06 70 LYS A O 1
ATOM 537 N N . PRO A 1 71 ? 14.730 -5.478 -22.948 1.00 59.69 71 PRO A N 1
ATOM 538 C CA . PRO A 1 71 ? 13.411 -5.739 -22.390 1.00 59.69 71 PRO A CA 1
ATOM 539 C C . PRO A 1 71 ? 13.452 -5.501 -20.888 1.00 59.69 71 PRO A C 1
ATOM 541 O O . PRO A 1 71 ? 14.228 -6.148 -20.186 1.00 59.69 71 PRO A O 1
ATOM 544 N N . GLN A 1 72 ? 12.696 -4.505 -20.432 1.00 64.62 72 GLN A N 1
ATOM 545 C CA . GLN A 1 72 ? 12.652 -4.135 -19.029 1.00 64.62 72 GLN A CA 1
ATOM 546 C C . GLN A 1 72 ? 12.190 -5.362 -18.250 1.00 64.62 72 GLN A C 1
ATOM 548 O O . GLN A 1 72 ? 11.047 -5.800 -18.383 1.00 64.62 72 GLN A O 1
ATOM 553 N N . THR A 1 73 ? 13.094 -5.958 -17.478 1.00 75.19 73 THR A N 1
ATOM 554 C CA . THR A 1 73 ? 12.758 -7.113 -16.658 1.00 75.19 73 THR A CA 1
ATOM 555 C C . THR A 1 73 ? 12.095 -6.599 -15.391 1.00 75.19 73 THR A C 1
ATOM 557 O O . THR A 1 73 ? 12.696 -5.932 -14.546 1.00 75.19 73 THR A O 1
ATOM 560 N N . SER A 1 74 ? 10.798 -6.865 -15.282 1.00 81.50 74 SER A N 1
ATOM 561 C CA . SER A 1 74 ? 10.071 -6.682 -14.036 1.00 81.50 74 SER A CA 1
ATOM 562 C C . SER A 1 74 ? 10.370 -7.865 -13.130 1.00 81.50 74 SER A C 1
ATOM 564 O O . SER A 1 74 ? 10.085 -9.010 -13.479 1.00 81.50 74 SER A O 1
ATOM 566 N N . ILE A 1 75 ? 10.942 -7.584 -11.965 1.00 85.94 75 ILE A N 1
ATOM 567 C CA . ILE A 1 75 ? 11.123 -8.576 -10.910 1.00 85.94 75 ILE A CA 1
ATOM 568 C C . ILE A 1 75 ? 10.103 -8.327 -9.800 1.00 85.94 75 ILE A C 1
ATOM 570 O O . ILE A 1 75 ? 9.781 -7.182 -9.464 1.00 85.94 75 ILE A O 1
ATOM 574 N N . THR A 1 76 ? 9.587 -9.418 -9.237 1.00 89.31 76 THR A N 1
ATOM 575 C CA . THR A 1 76 ? 8.740 -9.357 -8.042 1.00 89.31 76 THR A CA 1
ATOM 576 C C . THR A 1 76 ? 9.627 -9.054 -6.841 1.00 89.31 76 THR A C 1
ATOM 578 O O . THR A 1 76 ? 10.625 -9.736 -6.625 1.00 89.31 76 THR A O 1
ATOM 581 N N . ASN A 1 77 ? 9.269 -8.029 -6.072 1.00 88.25 77 ASN A N 1
ATOM 582 C CA . ASN A 1 77 ? 9.996 -7.597 -4.875 1.00 88.25 77 ASN A CA 1
ATOM 583 C C . ASN A 1 77 ? 9.328 -8.093 -3.577 1.00 88.25 77 ASN A C 1
ATOM 585 O O . ASN A 1 77 ? 9.607 -7.602 -2.486 1.00 88.25 77 ASN A O 1
ATOM 589 N N . ILE A 1 78 ? 8.400 -9.040 -3.694 1.00 87.75 78 ILE A N 1
ATOM 590 C CA . ILE A 1 78 ? 7.663 -9.588 -2.561 1.00 87.75 78 ILE A CA 1
ATOM 591 C C . ILE A 1 78 ? 8.404 -10.828 -2.049 1.00 87.75 78 ILE A C 1
ATOM 593 O O . ILE 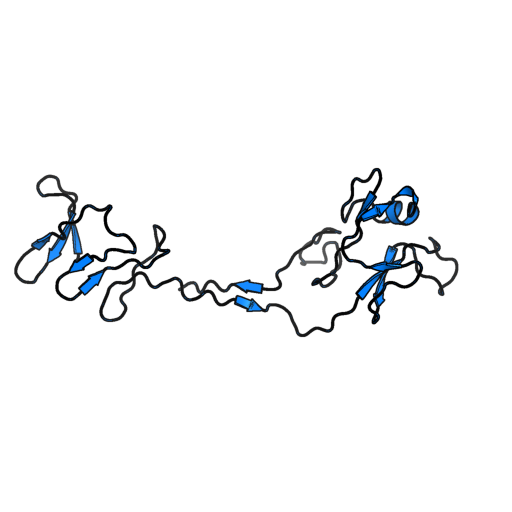A 1 78 ? 8.646 -11.772 -2.801 1.00 87.75 78 ILE A O 1
ATOM 597 N N . GLN A 1 79 ? 8.761 -10.826 -0.763 1.00 86.69 79 GLN A N 1
ATOM 598 C CA . GLN A 1 79 ? 9.256 -12.017 -0.062 1.00 86.69 79 GLN A CA 1
ATOM 599 C C . GLN A 1 79 ? 8.172 -13.108 -0.011 1.00 86.69 79 GLN A C 1
ATOM 601 O O . GLN A 1 79 ? 6.996 -12.766 -0.074 1.00 86.69 79 GLN A O 1
ATOM 606 N N . PRO A 1 80 ? 8.495 -14.400 0.167 1.00 90.44 80 PRO A N 1
ATOM 607 C CA . PRO A 1 80 ? 7.475 -15.419 0.422 1.00 90.44 80 PRO A CA 1
ATOM 608 C C . PRO A 1 80 ? 6.554 -15.011 1.583 1.00 90.44 80 PRO A C 1
ATOM 610 O O . PRO A 1 80 ? 7.036 -14.619 2.646 1.00 90.44 80 PRO A O 1
ATOM 613 N N . TYR A 1 81 ? 5.236 -15.074 1.380 1.00 88.94 81 TYR A N 1
ATOM 614 C CA . TYR A 1 81 ? 4.251 -14.583 2.345 1.00 88.94 81 TYR A CA 1
ATOM 615 C C . TYR A 1 81 ? 3.031 -15.502 2.449 1.00 88.94 81 TYR A C 1
ATOM 617 O O . TYR A 1 81 ? 2.698 -16.231 1.515 1.00 88.94 81 TYR A O 1
ATOM 625 N N . LEU A 1 82 ? 2.348 -15.424 3.593 1.00 89.81 82 LEU A N 1
ATOM 626 C CA . LEU A 1 82 ? 1.015 -15.978 3.812 1.00 89.81 82 LEU A CA 1
ATOM 627 C C . LEU A 1 82 ? 0.071 -14.821 4.145 1.00 89.81 82 LEU A C 1
ATOM 629 O O . LEU A 1 82 ? 0.332 -14.058 5.073 1.00 89.81 82 LEU A O 1
ATOM 633 N N . ALA A 1 83 ? -1.004 -14.675 3.374 1.00 88.69 83 ALA A N 1
ATOM 634 C CA . ALA A 1 83 ? -1.964 -13.598 3.570 1.00 88.69 83 ALA A CA 1
ATOM 635 C C . ALA A 1 83 ? -2.897 -13.899 4.753 1.00 88.69 83 ALA A C 1
ATOM 637 O O . ALA A 1 83 ? -3.549 -14.941 4.792 1.00 88.69 83 ALA A O 1
ATOM 638 N N . LEU A 1 84 ? -2.974 -12.956 5.690 1.00 91.25 84 LEU A N 1
ATOM 639 C CA . LEU A 1 84 ? -3.934 -12.921 6.792 1.00 91.25 84 LEU A CA 1
ATOM 640 C C . LEU A 1 84 ? -4.707 -11.602 6.731 1.00 91.25 84 LEU A C 1
ATOM 642 O O . LEU A 1 84 ? -4.238 -10.626 6.142 1.00 91.25 84 LEU A O 1
ATOM 646 N N . ASN A 1 85 ? -5.879 -11.560 7.357 1.00 90.94 85 ASN A N 1
ATOM 647 C CA . ASN A 1 85 ? -6.686 -10.351 7.401 1.00 90.94 85 ASN A CA 1
ATOM 648 C C . ASN A 1 85 ? -6.294 -9.488 8.594 1.00 90.94 85 ASN A C 1
ATOM 650 O O . ASN A 1 85 ? -6.303 -9.947 9.732 1.00 90.94 85 ASN A O 1
ATOM 654 N N . TYR A 1 86 ? -5.996 -8.220 8.339 1.00 93.44 86 TYR A N 1
ATOM 655 C CA . TYR A 1 86 ? -5.907 -7.220 9.394 1.00 93.44 86 TYR A CA 1
ATOM 656 C C . TYR A 1 86 ? -7.310 -6.713 9.713 1.00 93.44 86 TYR A C 1
ATOM 658 O O . TYR A 1 86 ? -8.046 -6.315 8.805 1.00 93.44 86 TYR A O 1
ATOM 666 N N . CYS A 1 87 ? -7.685 -6.711 10.988 1.00 93.62 87 CYS A N 1
ATOM 667 C CA . CYS A 1 87 ? -8.907 -6.059 11.440 1.00 93.62 87 CYS A CA 1
ATOM 668 C C . CYS A 1 87 ? -8.616 -5.116 12.602 1.00 93.62 87 CYS A C 1
ATOM 670 O O . CYS A 1 87 ? -7.726 -5.383 13.406 1.00 93.62 87 CYS A O 1
ATOM 672 N N . ILE A 1 88 ? -9.391 -4.038 12.678 1.00 94.19 88 ILE A N 1
ATOM 673 C CA . ILE A 1 88 ? -9.354 -3.030 13.734 1.00 94.19 88 ILE A CA 1
ATOM 674 C C . ILE A 1 88 ? -10.591 -3.155 14.623 1.00 94.19 88 ILE A C 1
ATOM 676 O O . ILE A 1 88 ? -11.697 -3.368 14.116 1.00 94.19 88 ILE A O 1
ATOM 680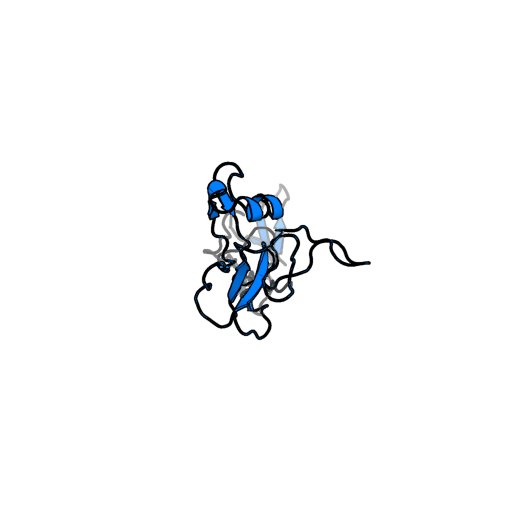 N N . SER A 1 89 ? -10.415 -3.047 15.936 1.00 93.31 89 SER A N 1
ATOM 681 C CA . SER A 1 89 ? -11.524 -3.103 16.886 1.00 93.31 89 SER A CA 1
ATOM 682 C C . SER A 1 89 ? -12.317 -1.795 16.859 1.00 93.31 89 SER A C 1
ATOM 684 O O . SER A 1 89 ? -11.756 -0.716 17.063 1.00 93.31 89 SER A O 1
ATOM 686 N N . LEU A 1 90 ? -13.626 -1.888 16.619 1.00 90.31 90 LEU A N 1
ATOM 687 C CA . LEU A 1 90 ? -14.558 -0.753 16.612 1.00 90.31 90 LEU A CA 1
ATOM 688 C C . LEU A 1 90 ? -15.072 -0.413 18.016 1.00 90.31 90 LEU A C 1
ATOM 690 O O . LEU A 1 90 ? -15.443 0.726 18.287 1.00 90.31 90 LEU A O 1
ATOM 694 N N . PHE A 1 91 ? -15.073 -1.399 18.915 1.00 78.94 91 PHE A N 1
ATOM 695 C CA . PHE A 1 91 ? -15.549 -1.264 20.290 1.00 78.94 91 PHE A CA 1
ATOM 696 C C . PHE A 1 91 ? -14.510 -1.801 21.277 1.00 78.94 91 PHE A C 1
ATOM 698 O O . PHE A 1 91 ? -13.654 -2.612 20.933 1.00 78.94 91 PHE A O 1
ATOM 705 N N . GLY A 1 92 ? -14.575 -1.328 22.515 1.00 72.50 92 GLY A N 1
ATOM 706 C CA . GLY A 1 92 ? -13.600 -1.628 23.555 1.00 72.50 92 GLY A CA 1
ATOM 707 C C . GLY A 1 92 ? -13.699 -0.608 24.683 1.00 72.50 92 GLY A C 1
ATOM 708 O O . GLY A 1 92 ? -14.270 0.469 24.512 1.00 72.50 92 GLY A O 1
ATOM 709 N N . ILE A 1 93 ? -13.160 -0.943 25.849 1.00 67.25 93 ILE A N 1
ATOM 710 C CA . ILE A 1 93 ? -13.076 -0.013 26.979 1.00 67.25 93 ILE A CA 1
ATOM 711 C C . ILE A 1 93 ? -11.744 0.726 26.916 1.00 67.25 93 ILE A C 1
ATOM 713 O O . ILE A 1 93 ? -10.682 0.124 27.060 1.00 67.25 93 ILE A O 1
ATOM 717 N N . PHE A 1 94 ? -11.804 2.039 26.708 1.00 59.16 94 PHE A N 1
ATOM 718 C CA . PHE A 1 94 ? -10.645 2.915 26.820 1.00 59.16 94 PHE A CA 1
ATOM 719 C C . PHE A 1 94 ? -10.802 3.821 28.052 1.00 59.16 94 PHE A C 1
ATOM 721 O O . PHE A 1 94 ? -11.747 4.614 28.079 1.00 59.16 94 PHE A O 1
ATOM 728 N N . PRO A 1 95 ? -9.907 3.747 29.061 1.00 52.19 95 PRO A N 1
ATOM 729 C CA . PRO A 1 95 ? -8.860 2.735 29.295 1.00 52.19 95 PRO A CA 1
ATOM 730 C C . PRO A 1 95 ? -9.434 1.389 29.806 1.00 52.19 95 PRO A C 1
ATOM 732 O O . PRO A 1 95 ? -10.502 1.358 30.420 1.00 52.19 95 PRO A O 1
ATOM 735 N N . SER A 1 96 ? -8.746 0.262 29.572 1.00 52.12 96 SER A N 1
ATOM 736 C CA . SER A 1 96 ? -9.281 -1.069 29.921 1.00 52.12 96 SER A CA 1
ATOM 737 C C . SER A 1 96 ? -9.328 -1.310 31.425 1.00 52.12 96 SER A C 1
ATOM 739 O O . SER A 1 96 ? -8.360 -1.049 32.137 1.00 52.12 96 SER A O 1
ATOM 741 N N . GLN A 1 97 ? -10.410 -1.937 31.876 1.00 57.97 97 GLN A N 1
ATOM 742 C CA . GLN A 1 97 ? -10.614 -2.383 33.255 1.00 57.97 97 GLN A CA 1
ATOM 743 C C . GLN A 1 97 ? -10.323 -3.889 33.430 1.00 57.97 97 GLN A C 1
ATOM 745 O O . GLN A 1 97 ? -10.249 -4.372 34.556 1.00 57.97 97 GLN A O 1
ATOM 750 N N . SER A 1 98 ? -10.140 -4.645 32.333 1.00 61.91 98 SER A N 1
ATOM 751 C CA . SER A 1 98 ? -9.781 -6.071 32.356 1.00 61.91 98 SER A CA 1
ATOM 752 C C . SER A 1 98 ? -8.991 -6.487 31.106 1.00 61.91 98 SER A C 1
ATOM 754 O O . SER A 1 98 ? -9.202 -5.938 30.029 1.00 61.91 98 SER A O 1
ATOM 756 N N . SER A 1 99 ? -8.113 -7.486 31.236 1.00 62.28 99 SER A N 1
ATOM 757 C CA . SER A 1 99 ? -7.229 -8.005 30.174 1.00 62.28 99 SER A CA 1
ATOM 758 C C . SER A 1 99 ? -7.926 -8.851 29.096 1.00 62.28 99 SER A C 1
ATOM 760 O O . SER A 1 99 ? -7.257 -9.418 28.237 1.00 62.28 99 SER A O 1
ATOM 762 N N . SER A 1 100 ? -9.254 -8.989 29.154 1.00 67.38 100 SER A N 1
ATOM 763 C CA . SER A 1 100 ? -10.014 -9.905 28.289 1.00 67.38 100 SER A CA 1
ATOM 764 C C . SER A 1 100 ? -10.642 -9.242 27.060 1.00 67.38 100 SER A C 1
ATOM 766 O O . SER A 1 100 ? -11.178 -9.942 26.203 1.00 67.38 100 SER A O 1
ATOM 768 N N . GLN A 1 101 ? -10.593 -7.910 26.962 1.00 71.56 101 GLN A N 1
ATOM 769 C CA . GLN A 1 101 ? -11.265 -7.138 25.915 1.00 71.56 101 GLN A CA 1
ATOM 770 C C . GLN A 1 101 ? -10.257 -6.270 25.148 1.00 71.56 101 GLN A C 1
ATOM 772 O O . GLN A 1 101 ? -9.407 -5.652 25.790 1.00 71.56 101 GLN A O 1
ATOM 777 N N . PRO A 1 102 ? -10.347 -6.207 23.805 1.00 76.38 102 PRO A N 1
ATOM 778 C CA . PRO A 1 102 ? -9.488 -5.343 23.000 1.00 76.38 102 PRO A CA 1
ATOM 779 C C . PRO A 1 102 ? -9.777 -3.863 23.286 1.00 76.38 102 PRO A C 1
ATOM 781 O O . PRO A 1 102 ? -10.899 -3.489 23.652 1.00 76.38 102 PRO A O 1
ATOM 784 N N . PHE A 1 103 ? -8.776 -3.009 23.087 1.00 85.56 103 PHE A N 1
ATOM 785 C CA . PHE A 1 103 ? -8.965 -1.564 23.067 1.00 85.56 103 PHE A CA 1
ATOM 786 C C . PHE A 1 103 ? -9.619 -1.138 21.749 1.00 85.56 103 PHE A C 1
ATOM 788 O O . PHE A 1 103 ? -9.401 -1.748 20.700 1.00 85.56 103 PHE A O 1
ATOM 795 N N . VAL A 1 104 ? -10.406 -0.056 21.778 1.00 89.81 104 VAL A N 1
ATOM 796 C CA . VAL A 1 104 ? -10.861 0.585 20.533 1.00 89.81 104 VAL A CA 1
ATOM 797 C C . VAL A 1 104 ? -9.625 1.010 19.743 1.00 89.81 104 VAL A C 1
ATOM 799 O O . VAL A 1 104 ? -8.735 1.655 20.293 1.00 89.81 104 VAL A O 1
ATOM 802 N N . GLY A 1 105 ? -9.570 0.646 18.464 1.00 90.56 105 GLY A N 1
ATOM 803 C CA . GLY A 1 105 ? -8.426 0.934 17.601 1.00 90.56 105 GLY A CA 1
ATOM 804 C C . GLY A 1 105 ? -7.319 -0.124 17.603 1.00 90.56 105 GLY A C 1
ATOM 805 O O . GLY A 1 105 ? -6.392 0.002 16.803 1.00 90.56 105 GLY A O 1
ATOM 806 N N . ASP A 1 106 ? -7.415 -1.183 18.418 1.00 91.31 106 ASP A N 1
ATOM 807 C CA . ASP A 1 106 ? -6.476 -2.308 18.341 1.00 91.31 106 ASP A CA 1
ATOM 808 C C . ASP A 1 106 ? -6.538 -2.968 16.966 1.00 91.31 106 ASP A C 1
ATOM 810 O O . ASP A 1 106 ? -7.621 -3.262 16.461 1.00 91.31 106 ASP A O 1
ATOM 814 N N . ILE A 1 107 ? -5.373 -3.248 16.378 1.00 92.81 107 ILE A N 1
ATOM 815 C CA . ILE A 1 107 ? -5.256 -3.976 15.112 1.00 92.81 107 ILE A CA 1
ATOM 816 C C . ILE A 1 107 ? -4.754 -5.388 15.394 1.00 92.81 107 ILE A C 1
ATOM 818 O O . ILE A 1 107 ? -3.699 -5.575 15.998 1.00 92.81 107 ILE A O 1
ATOM 822 N N . CYS A 1 108 ? -5.487 -6.389 14.917 1.00 90.88 108 CYS A N 1
ATOM 823 C CA . CYS A 1 108 ? -5.146 -7.799 15.070 1.00 90.88 108 CYS A CA 1
ATOM 824 C C . CYS A 1 108 ? -5.180 -8.542 13.732 1.00 90.88 108 CYS A C 1
ATOM 826 O O . CYS A 1 108 ? -5.858 -8.144 12.783 1.00 90.88 108 CYS A O 1
ATOM 828 N N . LEU A 1 109 ? -4.417 -9.635 13.677 1.00 91.56 109 LEU A N 1
ATOM 829 C CA . LEU A 1 109 ? -4.372 -10.562 12.551 1.00 91.56 109 LEU A CA 1
ATOM 830 C C . LEU A 1 109 ? -5.416 -11.662 12.741 1.00 91.56 109 LEU A C 1
ATOM 832 O O . LEU A 1 109 ? -5.453 -12.323 13.778 1.00 91.56 109 LEU A O 1
ATOM 836 N N . PHE A 1 110 ? -6.210 -11.899 11.706 1.00 90.38 110 PHE A N 1
ATOM 837 C CA . PHE A 1 110 ? -7.253 -12.912 11.671 1.00 90.38 110 PHE A CA 1
ATOM 838 C C . PHE A 1 110 ? -7.030 -13.878 10.505 1.00 90.38 110 PHE A C 1
ATOM 840 O O . PHE A 1 110 ? -6.722 -13.476 9.383 1.00 90.38 110 PHE A O 1
ATOM 847 N N . GLY A 1 111 ? -7.206 -15.174 10.775 1.00 90.81 111 GLY A N 1
ATOM 848 C CA . GLY A 1 111 ? -7.096 -16.242 9.773 1.00 90.81 111 GLY A CA 1
ATOM 849 C C . GLY A 1 111 ? -8.381 -16.514 8.983 1.00 90.81 111 GLY A C 1
ATOM 850 O O . GLY A 1 111 ? -8.387 -17.383 8.119 1.00 90.81 111 GLY A O 1
ATOM 851 N N . PHE A 1 112 ? -9.476 -15.811 9.281 1.00 88.38 112 PHE A N 1
ATOM 852 C CA . PHE A 1 112 ? -10.781 -15.982 8.629 1.00 88.38 112 PHE A CA 1
ATOM 853 C C . PHE A 1 112 ? -11.055 -14.848 7.636 1.00 88.38 112 PHE A C 1
ATOM 855 O O . PHE A 1 112 ? -10.497 -13.764 7.762 1.00 88.38 112 PHE A O 1
ATOM 862 N N . ASN A 1 113 ? -11.936 -15.092 6.660 1.00 88.75 113 ASN A N 1
ATOM 863 C CA . ASN A 1 113 ? -12.234 -14.177 5.546 1.00 88.75 113 ASN A CA 1
ATOM 864 C C . ASN A 1 113 ? -13.280 -13.082 5.864 1.00 88.75 113 ASN A C 1
ATOM 866 O O . ASN A 1 113 ? -13.761 -12.393 4.971 1.00 88.75 113 ASN A O 1
ATOM 870 N N . PHE A 1 114 ? -13.692 -12.937 7.119 1.00 88.94 114 PHE A N 1
ATOM 871 C CA . PHE A 1 114 ? -14.650 -11.909 7.518 1.00 88.94 114 PHE A CA 1
ATOM 872 C C . PHE A 1 114 ? -14.256 -11.328 8.876 1.00 88.94 114 PHE A C 1
ATOM 874 O O . PHE A 1 114 ? -13.786 -12.080 9.737 1.00 88.94 114 PHE A O 1
ATOM 881 N N . PRO A 1 115 ? -14.428 -10.009 9.081 1.00 89.69 115 PRO A N 1
ATOM 882 C CA . PRO A 1 115 ? -14.206 -9.420 10.388 1.00 89.69 115 PRO A CA 1
ATOM 883 C C . PRO A 1 115 ? -15.292 -9.921 11.360 1.00 89.69 115 PRO A C 1
ATOM 885 O O . PRO A 1 115 ? -16.474 -9.930 11.002 1.00 89.69 115 PRO A O 1
ATOM 888 N N . PRO A 1 116 ? -14.925 -10.374 12.572 1.00 89.12 116 PRO A N 1
ATOM 889 C CA . PRO A 1 116 ? -15.902 -10.754 13.587 1.00 89.12 116 PRO A CA 1
ATOM 890 C C . PRO A 1 116 ? -16.690 -9.536 14.093 1.00 89.12 116 PRO A C 1
ATOM 892 O O . PRO A 1 116 ? -16.300 -8.388 13.883 1.00 89.12 116 PRO A O 1
ATOM 895 N N . THR A 1 117 ? -17.805 -9.775 14.791 1.00 88.62 117 THR A N 1
ATOM 896 C CA . THR A 1 117 ? -18.624 -8.699 15.370 1.00 88.62 117 THR A CA 1
ATOM 897 C C . THR A 1 117 ? -17.781 -7.772 16.244 1.00 88.62 117 THR A C 1
ATOM 899 O O . THR A 1 117 ? -17.029 -8.224 17.105 1.00 88.62 117 THR A O 1
ATOM 902 N N . GLY A 1 118 ? -17.929 -6.468 16.017 1.00 89.31 118 GLY A N 1
ATOM 903 C CA . GLY A 1 118 ? -17.178 -5.429 16.715 1.00 89.31 118 GLY A CA 1
ATOM 904 C C . GLY A 1 118 ? -15.787 -5.146 16.149 1.00 89.31 118 GLY A C 1
ATOM 905 O O . GLY A 1 118 ? -15.073 -4.318 16.704 1.00 89.31 118 GLY A O 1
ATOM 906 N N . TRP A 1 119 ? -15.426 -5.778 15.032 1.00 92.56 119 TRP A N 1
ATOM 907 C CA . TRP A 1 119 ? -14.213 -5.503 14.273 1.00 92.56 119 TRP A CA 1
ATOM 908 C C . TRP A 1 119 ? -14.561 -5.065 12.851 1.00 92.56 119 TRP A C 1
ATOM 910 O O . TRP A 1 119 ? -15.601 -5.432 12.305 1.00 92.56 119 TRP A O 1
ATOM 920 N N . ALA A 1 120 ? -13.658 -4.322 12.224 1.00 95.19 120 ALA A N 1
ATOM 921 C CA . ALA A 1 120 ? -13.722 -3.983 10.809 1.00 95.19 120 ALA A CA 1
ATOM 922 C C . ALA A 1 120 ? -12.423 -4.371 10.106 1.00 95.19 120 ALA A C 1
ATOM 924 O O . ALA A 1 120 ? -11.346 -4.297 10.689 1.00 95.19 120 ALA A O 1
ATOM 925 N N . ALA A 1 121 ? -12.504 -4.772 8.839 1.00 95.06 121 ALA A N 1
ATOM 926 C CA . ALA A 1 121 ? -11.315 -5.061 8.043 1.00 95.06 121 ALA A CA 1
ATOM 927 C C . ALA A 1 121 ? -10.508 -3.780 7.752 1.00 95.06 121 ALA A C 1
ATOM 929 O O . ALA A 1 121 ? -11.078 -2.755 7.374 1.00 95.06 121 ALA A O 1
ATOM 930 N N . CYS A 1 122 ? -9.179 -3.857 7.845 1.00 95.38 122 CYS A N 1
ATOM 931 C CA . CYS A 1 122 ? -8.260 -2.778 7.469 1.00 95.38 122 CYS A CA 1
ATOM 932 C C . CYS A 1 122 ? -8.045 -2.753 5.945 1.00 95.38 122 CYS A C 1
ATOM 934 O O . CYS A 1 122 ? -6.974 -3.092 5.437 1.00 95.38 122 CYS A O 1
ATOM 936 N N . ASN A 1 123 ? -9.096 -2.395 5.209 1.00 95.00 123 ASN A N 1
ATOM 937 C CA . ASN A 1 123 ? -9.154 -2.373 3.746 1.00 95.00 123 ASN A CA 1
ATOM 938 C C . ASN A 1 123 ? -9.376 -0.964 3.157 1.00 95.00 123 ASN A C 1
ATOM 940 O O . ASN A 1 123 ? -9.750 -0.857 1.989 1.00 95.00 123 ASN A O 1
ATOM 944 N N . GLY A 1 124 ? -9.193 0.097 3.949 1.00 95.38 124 GLY A N 1
ATOM 945 C CA . GLY A 1 124 ? -9.420 1.477 3.504 1.00 95.38 124 GLY A CA 1
ATOM 946 C C . GLY A 1 124 ? -10.884 1.927 3.466 1.00 95.38 124 GLY A C 1
ATOM 947 O O . GLY A 1 124 ? -11.178 2.960 2.869 1.00 95.38 124 GLY A O 1
ATOM 948 N N . GLN A 1 125 ? -11.821 1.162 4.039 1.00 96.12 125 GLN A N 1
ATOM 949 C CA . GLN A 1 125 ? -13.234 1.555 4.070 1.00 96.12 125 GLN A CA 1
ATOM 950 C C . GLN A 1 125 ? -13.462 2.848 4.866 1.00 96.12 125 GLN A C 1
ATOM 952 O O . GLN A 1 125 ? -12.771 3.115 5.852 1.00 96.12 125 GLN A O 1
ATOM 957 N N . LEU A 1 126 ? -14.463 3.623 4.445 1.00 97.44 126 LEU A N 1
ATOM 958 C CA . LEU A 1 126 ? -14.956 4.780 5.187 1.00 97.44 126 LEU A CA 1
ATOM 959 C C . LEU A 1 126 ? -16.053 4.338 6.156 1.00 97.44 126 LEU A C 1
ATOM 961 O O . LEU A 1 126 ? -16.961 3.606 5.764 1.00 97.44 126 LEU A O 1
ATOM 965 N N . LEU A 1 127 ? -15.985 4.813 7.396 1.00 96.62 127 LEU A N 1
ATOM 966 C CA . LEU A 1 127 ? -16.992 4.586 8.428 1.00 96.62 127 LEU A CA 1
ATOM 967 C C . LEU A 1 127 ? -17.657 5.895 8.843 1.00 96.62 127 LEU A C 1
ATOM 969 O O . LEU A 1 127 ? -17.044 6.961 8.793 1.00 96.62 127 LEU A O 1
ATOM 973 N N . SER A 1 128 ? -18.913 5.793 9.280 1.00 97.31 128 SER A N 1
ATOM 974 C CA . SER A 1 128 ? -19.663 6.903 9.869 1.00 97.31 128 SER A CA 1
ATOM 975 C C . SER A 1 128 ? -19.043 7.318 11.203 1.00 97.31 128 SER A C 1
ATOM 977 O O . SER A 1 128 ? -18.854 6.477 12.089 1.00 97.31 128 SER A O 1
ATOM 979 N N . ILE A 1 129 ? -18.772 8.618 11.360 1.00 96.62 129 ILE A N 1
ATOM 980 C CA . ILE A 1 129 ? -18.289 9.193 12.624 1.00 96.62 129 ILE A CA 1
ATOM 981 C C . ILE A 1 129 ? -19.347 9.027 13.717 1.00 96.62 129 ILE A C 1
ATOM 983 O O . ILE A 1 129 ? -19.008 8.617 14.821 1.00 96.62 129 ILE A O 1
ATOM 987 N N . ALA A 1 130 ? -20.622 9.268 13.397 1.00 96.19 130 ALA A N 1
ATOM 988 C CA . ALA A 1 130 ? -21.724 9.219 14.363 1.00 96.19 130 ALA A CA 1
ATOM 989 C C . ALA A 1 130 ? -21.921 7.829 14.998 1.00 96.19 130 ALA A C 1
ATOM 991 O O . ALA A 1 130 ? -22.444 7.714 16.099 1.00 96.19 130 ALA A O 1
ATOM 992 N N . GLU A 1 131 ? -21.502 6.763 14.311 1.00 94.19 131 GLU A N 1
ATOM 993 C CA . GLU A 1 131 ? -21.602 5.389 14.819 1.00 94.19 131 GLU A CA 1
ATOM 994 C C . GLU A 1 131 ? -20.323 4.920 15.529 1.00 94.19 131 GLU A C 1
ATOM 996 O O . GLU A 1 131 ? -20.359 3.955 16.289 1.00 94.19 131 GLU A O 1
ATOM 1001 N N . ASN A 1 132 ? -19.186 5.583 15.288 1.00 94.38 132 ASN A N 1
ATOM 1002 C CA . ASN A 1 132 ? -17.863 5.151 15.747 1.00 94.38 132 ASN A CA 1
ATOM 1003 C C . ASN A 1 132 ? -17.067 6.325 16.345 1.00 94.38 132 ASN A C 1
ATOM 1005 O O . ASN A 1 132 ? -15.871 6.477 16.084 1.00 94.38 132 ASN A O 1
ATOM 1009 N N . GLU A 1 133 ? -17.729 7.158 17.152 1.00 94.25 133 GLU A N 1
ATOM 1010 C CA . GLU A 1 133 ? -17.166 8.409 17.675 1.00 94.25 133 GLU A CA 1
ATOM 1011 C C . GLU A 1 133 ? -15.843 8.190 18.420 1.00 94.25 133 GLU A C 1
ATOM 1013 O O . GLU A 1 133 ? -14.880 8.919 18.198 1.00 94.25 133 GLU A O 1
ATOM 1018 N N . VAL A 1 134 ? -15.761 7.152 19.259 1.00 92.31 134 VAL A N 1
ATOM 1019 C CA . VAL A 1 134 ? -14.550 6.847 20.043 1.00 92.31 134 VAL A CA 1
ATOM 1020 C C . VAL A 1 134 ? -13.373 6.501 19.135 1.00 92.31 134 VAL A C 1
ATOM 1022 O O . VAL A 1 134 ? -12.268 6.997 19.345 1.00 92.31 134 VAL A O 1
ATOM 1025 N N . LEU A 1 135 ? -13.597 5.681 18.104 1.00 93.75 135 LEU A N 1
ATOM 1026 C CA . LEU A 1 135 ? -12.541 5.327 17.161 1.00 93.75 135 LEU A CA 1
ATOM 1027 C C . LEU A 1 135 ? -12.090 6.555 16.361 1.00 93.75 135 LEU A C 1
ATOM 1029 O O . LEU A 1 135 ? -10.890 6.761 16.189 1.00 93.75 135 LEU A O 1
ATOM 1033 N N . PHE A 1 136 ? -13.032 7.403 15.938 1.00 95.31 136 PHE A N 1
ATOM 1034 C CA . PHE A 1 136 ? -12.715 8.657 15.260 1.00 95.31 136 PHE A CA 1
ATOM 1035 C C . PHE A 1 136 ? -11.879 9.600 16.135 1.00 95.31 136 PHE A C 1
ATOM 1037 O O . PHE A 1 136 ? -10.912 10.174 15.645 1.00 95.31 136 PHE A O 1
ATOM 1044 N N . GLN A 1 137 ? -12.175 9.718 17.433 1.00 93.44 137 GLN A N 1
ATOM 1045 C CA . GLN A 1 137 ? -11.354 10.519 18.354 1.00 93.44 137 GLN A CA 1
ATOM 1046 C C . GLN A 1 137 ? -9.907 10.008 18.461 1.00 93.44 137 GLN A C 1
ATOM 1048 O O . GLN A 1 137 ? -9.002 10.795 18.731 1.00 93.44 137 GLN A O 1
ATOM 1053 N N . LEU A 1 138 ? -9.671 8.709 18.240 1.00 92.31 138 LEU A N 1
ATOM 1054 C CA . LEU A 1 138 ? -8.336 8.109 18.308 1.00 92.31 138 LEU A CA 1
ATOM 1055 C C . LEU A 1 138 ? -7.543 8.246 17.004 1.00 92.31 138 LEU A C 1
ATOM 1057 O O . LEU A 1 138 ? -6.358 8.570 17.053 1.00 92.31 138 LEU A O 1
ATOM 1061 N N . ILE A 1 139 ? -8.161 7.970 15.850 1.00 94.50 139 ILE A N 1
ATOM 1062 C CA . ILE A 1 139 ? -7.440 7.899 14.563 1.00 94.50 139 ILE A CA 1
ATOM 1063 C C . ILE A 1 139 ? -7.723 9.074 13.619 1.00 94.50 139 ILE A C 1
ATOM 1065 O O . ILE A 1 139 ? -7.036 9.224 12.607 1.00 94.50 139 ILE A O 1
ATOM 1069 N N . GLY A 1 140 ? -8.720 9.905 13.930 1.00 95.62 140 GLY A N 1
ATOM 1070 C CA . GLY A 1 140 ? -9.127 11.055 13.128 1.00 95.62 140 GLY A CA 1
ATOM 1071 C C . GLY A 1 140 ? -9.322 10.707 11.653 1.00 95.62 140 GLY A C 1
ATOM 1072 O O . GLY A 1 140 ? -9.869 9.666 11.300 1.00 95.62 140 GLY A O 1
ATOM 1073 N N . THR A 1 141 ? -8.828 11.583 10.780 1.00 96.50 141 THR A N 1
ATOM 1074 C CA . THR A 1 141 ? -8.828 11.402 9.320 1.00 96.50 141 THR A CA 1
ATOM 1075 C C . THR A 1 141 ? -7.489 10.904 8.776 1.00 96.50 141 THR A C 1
ATOM 1077 O O . THR A 1 141 ? -7.233 11.005 7.576 1.00 96.50 141 THR A O 1
ATOM 1080 N N . THR A 1 142 ? -6.611 10.349 9.624 1.00 96.06 142 THR A N 1
ATOM 1081 C CA . THR A 1 142 ? -5.255 9.923 9.226 1.00 96.06 142 THR A CA 1
ATOM 1082 C C . THR A 1 142 ? -5.254 8.959 8.037 1.00 96.06 142 THR A C 1
ATOM 1084 O O . THR A 1 142 ? -4.338 9.003 7.218 1.00 96.06 142 THR A O 1
ATOM 1087 N N . PHE A 1 143 ? -6.286 8.123 7.907 1.00 95.94 143 PHE A N 1
ATOM 1088 C CA . PHE A 1 143 ? -6.433 7.162 6.810 1.00 95.94 143 PHE A CA 1
ATOM 1089 C C . PHE A 1 143 ? -7.531 7.548 5.799 1.00 95.94 143 PHE A C 1
ATOM 1091 O O . PHE A 1 143 ? -7.934 6.724 4.983 1.00 95.94 143 PHE A O 1
ATOM 1098 N N . GLY A 1 144 ? -8.005 8.799 5.827 1.00 95.44 144 GLY A N 1
ATOM 1099 C CA . GLY A 1 144 ? -8.991 9.347 4.891 1.00 95.44 144 GLY A CA 1
ATOM 1100 C C . GLY A 1 144 ? -10.313 9.765 5.539 1.00 95.44 144 GLY A C 1
ATOM 1101 O O . GLY A 1 144 ? -10.435 9.850 6.761 1.00 95.44 144 GLY A O 1
ATOM 1102 N N . GLY A 1 145 ? -11.313 10.017 4.691 1.00 95.19 145 GLY A N 1
ATOM 1103 C CA . GLY A 1 145 ? -12.617 10.570 5.073 1.00 95.19 145 GLY A CA 1
ATOM 1104 C C . GLY A 1 145 ? -12.651 12.099 5.073 1.00 95.19 145 GLY A C 1
ATOM 1105 O O . GLY A 1 145 ? -11.646 12.759 4.806 1.00 95.19 145 GLY A O 1
ATOM 1106 N N . ASP A 1 146 ? -13.832 12.656 5.329 1.00 95.38 146 ASP A N 1
ATOM 1107 C CA . ASP A 1 146 ? -14.072 14.104 5.310 1.00 95.38 146 ASP A CA 1
ATOM 1108 C C . ASP A 1 146 ? -13.897 14.764 6.689 1.00 95.38 146 ASP A C 1
ATOM 1110 O O . ASP A 1 146 ? -13.851 15.989 6.778 1.00 95.38 146 ASP A O 1
ATOM 1114 N N . GLY A 1 147 ? -13.799 13.967 7.761 1.00 95.06 147 GLY A N 1
ATOM 1115 C CA . GLY A 1 147 ? -13.673 14.446 9.139 1.00 95.06 147 GLY A CA 1
ATOM 1116 C C . GLY A 1 147 ? -14.937 15.093 9.701 1.00 95.06 147 GLY A C 1
ATOM 1117 O O . GLY A 1 147 ? -14.908 15.596 10.819 1.00 95.06 147 GLY A O 1
ATOM 1118 N N . GLN A 1 148 ? -16.035 15.069 8.944 1.00 95.31 148 GLN A N 1
ATOM 1119 C CA . GLN A 1 148 ? -17.306 15.700 9.293 1.00 95.31 148 GLN A CA 1
ATOM 1120 C C . GLN A 1 148 ? -18.412 14.656 9.435 1.00 95.31 148 GLN A C 1
ATOM 1122 O O . GLN A 1 148 ? -19.135 14.644 10.426 1.00 95.31 148 GLN A O 1
ATOM 1127 N N . THR A 1 149 ? -18.529 13.763 8.454 1.00 97.00 149 THR A N 1
ATOM 1128 C CA . THR A 1 149 ? -19.507 12.670 8.440 1.00 97.00 149 THR A CA 1
ATOM 1129 C C . THR A 1 149 ? -18.836 11.304 8.485 1.00 97.00 149 THR A C 1
ATOM 1131 O O . THR A 1 149 ? -19.383 10.361 9.058 1.00 97.00 149 THR A O 1
ATOM 1134 N N . THR A 1 150 ? -17.633 11.194 7.919 1.00 97.50 150 THR A N 1
ATOM 1135 C CA . THR A 1 150 ? -16.915 9.938 7.737 1.00 97.50 150 THR A CA 1
ATOM 1136 C C . THR A 1 150 ? -15.423 10.061 8.021 1.00 97.50 150 THR A C 1
ATOM 1138 O O . THR A 1 150 ? -14.804 11.116 7.866 1.00 97.50 150 THR A O 1
ATOM 1141 N N . PHE A 1 151 ? -14.823 8.935 8.385 1.00 98.00 151 PHE A N 1
ATOM 1142 C CA . PHE A 1 151 ? -13.380 8.768 8.523 1.00 98.00 151 PHE A CA 1
ATOM 1143 C C . PHE A 1 151 ? -12.938 7.441 7.906 1.00 98.00 151 PHE A C 1
ATOM 1145 O O . PHE A 1 151 ? -13.733 6.508 7.788 1.00 98.00 151 PHE A O 1
ATOM 1152 N N . GLY A 1 152 ? -11.686 7.366 7.463 1.00 97.12 152 GLY A N 1
ATOM 1153 C CA . GLY A 1 152 ? -11.119 6.172 6.841 1.00 97.12 152 GLY A CA 1
ATOM 1154 C C . GLY A 1 152 ? -10.451 5.236 7.840 1.00 97.12 152 GLY A C 1
ATOM 1155 O O . GLY A 1 152 ? -9.823 5.676 8.803 1.00 97.12 152 GLY A O 1
ATOM 1156 N N . LEU A 1 153 ? -10.545 3.934 7.574 1.00 96.75 153 LEU A N 1
ATOM 1157 C CA . LEU A 1 153 ? -9.715 2.915 8.214 1.00 96.75 153 LEU A CA 1
ATOM 1158 C C . LEU A 1 153 ? -8.389 2.719 7.462 1.00 96.75 153 LEU A C 1
ATOM 1160 O O . LEU A 1 153 ? -8.312 3.023 6.272 1.00 96.75 153 LEU A O 1
ATOM 1164 N N . PRO A 1 154 ? -7.347 2.156 8.104 1.00 96.25 154 PRO A N 1
ATOM 1165 C CA . PRO A 1 154 ? -6.122 1.776 7.406 1.00 96.25 154 PRO A CA 1
ATOM 1166 C C . PRO A 1 154 ? -6.399 0.835 6.226 1.00 96.25 154 PRO A C 1
ATOM 1168 O O . PRO A 1 154 ? -7.259 -0.041 6.317 1.00 96.25 154 PRO A O 1
ATOM 1171 N N . ASP A 1 155 ? -5.632 0.965 5.142 1.00 95.06 155 ASP A N 1
ATOM 1172 C CA . ASP A 1 155 ? -5.593 -0.018 4.054 1.00 95.06 155 ASP A CA 1
ATOM 1173 C C . ASP A 1 155 ? -4.284 -0.810 4.123 1.00 95.06 155 ASP A C 1
ATOM 1175 O O . ASP A 1 155 ? -3.218 -0.320 3.746 1.00 95.06 155 ASP A O 1
ATOM 1179 N N . LEU A 1 156 ? -4.366 -2.038 4.635 1.00 93.44 156 LEU A N 1
ATOM 1180 C CA . LEU A 1 156 ? -3.222 -2.937 4.802 1.00 93.44 156 LEU A CA 1
ATOM 1181 C C . LEU A 1 156 ? -3.177 -4.042 3.736 1.00 93.44 156 LEU A C 1
ATOM 1183 O O . LEU A 1 156 ? -2.362 -4.960 3.818 1.00 93.44 156 LEU A O 1
ATOM 1187 N N . ARG A 1 157 ? -4.017 -3.966 2.698 1.00 91.19 157 ARG A N 1
ATOM 1188 C CA . ARG A 1 157 ? -3.992 -4.946 1.603 1.00 91.19 157 ARG A CA 1
ATOM 1189 C C . ARG A 1 157 ? -2.691 -4.805 0.812 1.00 91.19 157 ARG A C 1
ATOM 1191 O O . ARG A 1 157 ? -2.315 -3.697 0.432 1.00 91.19 157 ARG A O 1
ATOM 1198 N N . GLY A 1 158 ? -1.988 -5.916 0.585 1.00 88.25 158 GLY A N 1
ATOM 1199 C CA . GLY A 1 158 ? -0.690 -5.927 -0.114 1.00 88.25 158 GLY A CA 1
ATOM 1200 C C . GLY A 1 158 ? 0.430 -5.179 0.624 1.00 88.25 158 GLY A C 1
ATOM 1201 O O . GLY A 1 158 ? 1.449 -4.843 0.030 1.00 88.25 158 GLY A O 1
ATOM 1202 N N . ARG A 1 159 ? 0.248 -4.864 1.915 1.00 89.62 159 ARG A N 1
ATOM 1203 C CA . ARG A 1 159 ? 1.179 -4.040 2.696 1.00 89.62 159 ARG A CA 1
ATOM 1204 C C . ARG A 1 159 ? 1.576 -4.749 3.980 1.00 89.62 159 ARG A C 1
ATOM 1206 O O . ARG A 1 159 ? 0.749 -5.354 4.653 1.00 89.62 159 ARG A O 1
ATOM 1213 N N . ALA A 1 160 ? 2.849 -4.625 4.333 1.00 88.75 160 ALA A N 1
ATOM 1214 C CA . ALA A 1 160 ? 3.327 -4.954 5.666 1.00 88.75 160 ALA A CA 1
ATOM 1215 C C . ALA A 1 160 ? 3.230 -3.707 6.552 1.00 88.75 160 ALA A C 1
ATOM 1217 O O . ALA A 1 160 ? 3.630 -2.618 6.137 1.00 88.75 160 ALA A O 1
ATOM 1218 N N . ALA A 1 161 ? 2.713 -3.863 7.770 1.00 90.19 161 ALA A N 1
ATOM 1219 C CA . ALA A 1 161 ? 2.725 -2.786 8.751 1.00 90.19 161 ALA A CA 1
ATOM 1220 C C . ALA A 1 161 ? 4.164 -2.507 9.219 1.00 90.19 161 ALA A C 1
ATOM 1222 O O . ALA A 1 161 ? 4.924 -3.433 9.503 1.00 90.19 161 ALA A O 1
ATOM 1223 N N . ILE A 1 162 ? 4.520 -1.226 9.326 1.00 91.00 162 ILE A N 1
ATOM 1224 C CA . ILE A 1 162 ? 5.788 -0.752 9.891 1.00 91.00 162 ILE A CA 1
ATOM 1225 C C . ILE A 1 162 ? 5.504 0.266 10.996 1.00 91.00 162 ILE A C 1
ATOM 1227 O O . ILE A 1 162 ? 4.446 0.897 11.011 1.00 91.00 162 ILE A O 1
ATOM 1231 N N . HIS A 1 163 ? 6.437 0.421 11.932 1.00 91.88 163 HIS A N 1
ATOM 1232 C CA . HIS A 1 163 ? 6.287 1.382 13.021 1.00 91.88 163 HIS A CA 1
ATOM 1233 C C . HIS A 1 163 ? 6.450 2.823 12.510 1.00 91.88 163 HIS A C 1
ATOM 1235 O O . HIS A 1 163 ? 7.348 3.100 11.714 1.00 91.88 163 HIS A O 1
ATOM 1241 N N . ALA A 1 164 ? 5.591 3.731 12.976 1.00 93.06 164 ALA A N 1
ATOM 1242 C CA . ALA A 1 164 ? 5.691 5.157 12.673 1.00 93.06 164 ALA A CA 1
ATOM 1243 C C . ALA A 1 164 ? 6.789 5.836 13.513 1.00 93.06 164 ALA A C 1
ATOM 1245 O O . ALA A 1 164 ? 7.153 5.371 14.586 1.00 93.06 164 ALA A O 1
ATOM 1246 N N . GLY A 1 165 ? 7.288 6.976 13.048 1.00 91.75 165 GLY A N 1
ATOM 1247 C CA . GLY A 1 165 ? 8.344 7.751 13.690 1.00 91.75 165 GLY A CA 1
ATOM 1248 C C . GLY A 1 165 ? 9.737 7.444 13.147 1.00 91.75 165 GLY A C 1
ATOM 1249 O O . GLY A 1 165 ? 9.906 6.817 12.100 1.00 91.75 165 GLY A O 1
ATOM 1250 N N . GLN A 1 166 ? 10.746 7.941 13.862 1.00 92.69 166 GLN A N 1
ATOM 1251 C CA . GLN A 1 166 ? 12.151 7.806 13.499 1.00 92.69 166 GLN A CA 1
ATOM 1252 C C . GLN A 1 166 ? 12.908 7.064 14.603 1.00 92.69 166 GLN A C 1
ATOM 1254 O O . GLN A 1 166 ? 13.048 7.568 15.717 1.00 92.69 166 GLN A O 1
ATOM 1259 N N . GLY A 1 167 ? 13.431 5.880 14.283 1.00 87.44 167 GLY A N 1
ATOM 1260 C CA . GLY A 1 167 ? 14.444 5.227 15.115 1.00 87.44 167 GLY A CA 1
ATOM 1261 C C . GLY A 1 167 ? 15.832 5.852 14.901 1.00 87.44 167 GLY A C 1
ATOM 1262 O O . GLY A 1 167 ? 16.061 6.476 13.860 1.00 87.44 167 GLY A O 1
ATOM 1263 N N . PRO A 1 168 ? 16.786 5.681 15.835 1.00 93.25 168 PRO A N 1
ATOM 1264 C CA . PRO A 1 168 ? 18.151 6.175 15.664 1.00 93.25 168 PRO A CA 1
ATOM 1265 C C . PRO A 1 168 ? 18.756 5.711 14.331 1.00 93.25 168 PRO A C 1
ATOM 1267 O O . PRO A 1 168 ? 18.823 4.514 14.062 1.00 93.25 168 PRO A O 1
ATOM 1270 N N . SER A 1 169 ? 19.173 6.663 13.493 1.00 91.00 169 SER A N 1
ATOM 1271 C CA . SER A 1 169 ? 19.743 6.419 12.155 1.00 91.00 169 SER A CA 1
ATOM 1272 C C . SER A 1 169 ? 18.826 5.697 11.153 1.00 91.00 169 SER A C 1
ATOM 1274 O O . SER A 1 169 ? 19.303 5.227 10.121 1.00 91.00 169 SER A O 1
ATOM 1276 N N . LEU A 1 170 ? 17.519 5.621 11.416 1.00 91.00 170 LEU A N 1
ATOM 1277 C CA . LEU A 1 170 ? 16.533 5.076 10.484 1.00 91.00 170 LEU A CA 1
ATOM 1278 C C . LEU A 1 170 ? 15.794 6.193 9.739 1.00 91.00 170 LEU A C 1
ATOM 1280 O O . LEU A 1 170 ? 15.790 7.362 10.139 1.00 91.00 170 LEU A O 1
ATOM 1284 N N . THR A 1 171 ? 15.152 5.816 8.635 1.00 91.38 171 THR A N 1
ATOM 1285 C CA . THR A 1 171 ? 14.208 6.679 7.921 1.00 91.38 171 THR A CA 1
ATOM 1286 C C . THR A 1 171 ? 13.011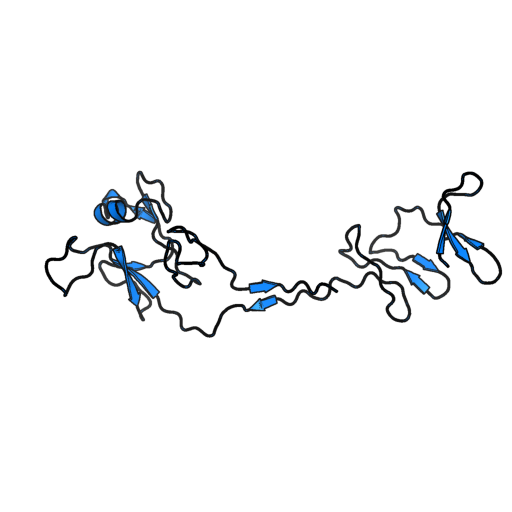 6.995 8.817 1.00 91.38 171 THR A C 1
ATOM 1288 O O . THR A 1 171 ? 12.528 6.126 9.539 1.00 91.38 171 THR A O 1
ATOM 1291 N N . SER A 1 172 ? 12.541 8.243 8.769 1.00 92.38 172 SER A N 1
ATOM 1292 C CA . SER A 1 172 ? 11.320 8.662 9.459 1.00 92.38 172 SER A CA 1
ATOM 1293 C C . SER A 1 172 ? 10.088 8.268 8.643 1.00 92.38 172 SER A C 1
ATOM 1295 O O . SER A 1 172 ? 10.031 8.567 7.448 1.00 92.38 172 SER A O 1
ATOM 1297 N N . TYR A 1 173 ? 9.112 7.628 9.287 1.00 92.88 173 TYR A N 1
ATOM 1298 C CA . TYR A 1 173 ? 7.826 7.264 8.686 1.00 92.88 173 TYR A CA 1
ATOM 1299 C C . TYR A 1 173 ? 6.687 8.013 9.372 1.00 92.88 173 TYR A C 1
ATOM 1301 O O . TYR A 1 173 ? 6.563 7.983 10.594 1.00 92.88 173 TYR A O 1
ATOM 1309 N N . ILE A 1 174 ? 5.832 8.682 8.603 1.00 92.81 174 ILE A N 1
ATOM 1310 C CA . ILE A 1 174 ? 4.672 9.387 9.163 1.00 92.81 174 ILE A CA 1
ATOM 1311 C C . ILE A 1 174 ? 3.515 8.391 9.303 1.00 92.81 174 ILE A C 1
ATOM 1313 O O . ILE A 1 174 ? 3.316 7.536 8.439 1.00 92.81 174 ILE A O 1
ATOM 1317 N N . LEU A 1 175 ? 2.739 8.480 10.385 1.00 92.75 175 LEU A N 1
ATOM 1318 C CA . LEU A 1 175 ? 1.557 7.635 10.557 1.00 92.75 175 LEU A CA 1
ATOM 1319 C C . LEU A 1 175 ? 0.582 7.833 9.381 1.00 92.75 175 LEU A C 1
ATOM 1321 O O . LEU A 1 175 ? 0.328 8.961 8.967 1.00 92.75 175 LEU A O 1
ATOM 1325 N N . GLY A 1 176 ? 0.061 6.737 8.827 1.00 90.50 176 GLY A N 1
ATOM 1326 C CA . GLY A 1 176 ? -0.813 6.767 7.647 1.00 90.50 176 GLY A CA 1
ATOM 1327 C C . GLY A 1 176 ? -0.082 6.873 6.304 1.00 90.50 176 GLY A C 1
ATOM 1328 O O . GLY A 1 176 ? -0.704 6.693 5.257 1.00 90.50 176 GLY A O 1
ATOM 1329 N N . GLN A 1 177 ? 1.237 7.092 6.296 1.00 91.69 177 GLN A N 1
ATOM 1330 C CA . GLN A 1 177 ? 2.024 7.056 5.068 1.00 91.69 177 GLN A CA 1
ATOM 1331 C C . GLN A 1 177 ? 1.999 5.649 4.457 1.00 91.69 177 GLN A C 1
ATOM 1333 O O . GLN A 1 177 ? 2.286 4.657 5.126 1.00 91.69 177 GLN A O 1
ATOM 1338 N N . SER A 1 178 ? 1.723 5.569 3.155 1.00 88.62 178 SER A N 1
ATOM 1339 C CA . SER A 1 178 ? 1.920 4.352 2.365 1.00 88.62 178 SER A CA 1
ATOM 1340 C C . SER A 1 178 ? 3.160 4.487 1.478 1.00 88.62 178 SER A C 1
ATOM 1342 O O . SER A 1 178 ? 3.519 5.581 1.041 1.00 88.62 178 SER A O 1
ATOM 1344 N N . GLY A 1 179 ? 3.852 3.375 1.238 1.00 88.19 179 GLY A N 1
ATOM 1345 C CA . GLY A 1 179 ? 5.077 3.348 0.445 1.00 88.19 179 GLY A CA 1
ATOM 1346 C C . GLY A 1 179 ? 5.473 1.932 0.040 1.00 88.19 179 GLY A C 1
ATOM 1347 O O . GLY A 1 179 ? 4.841 0.959 0.447 1.00 88.19 179 GLY A O 1
ATOM 1348 N N . GLY A 1 180 ? 6.532 1.829 -0.764 1.00 86.12 180 GLY A N 1
ATOM 1349 C CA . GLY A 1 180 ? 7.001 0.566 -1.338 1.00 86.12 180 GLY A CA 1
ATOM 1350 C C . GLY A 1 180 ? 6.428 0.276 -2.729 1.00 86.12 180 GLY A C 1
ATOM 1351 O O . GLY A 1 180 ? 5.618 1.032 -3.261 1.00 86.12 180 GLY A O 1
ATOM 1352 N N . SER A 1 181 ? 6.907 -0.807 -3.341 1.00 86.50 181 SER A N 1
ATOM 1353 C CA . SER A 1 181 ? 6.405 -1.329 -4.615 1.00 86.50 181 SER A CA 1
ATOM 1354 C C . SER A 1 181 ? 6.525 -2.849 -4.626 1.00 86.50 181 SER A C 1
ATOM 1356 O O . SER A 1 181 ? 7.578 -3.388 -4.277 1.00 86.50 181 SER A O 1
ATOM 1358 N N . GLU A 1 182 ? 5.462 -3.523 -5.060 1.00 86.56 182 GLU A N 1
ATOM 1359 C CA . GLU A 1 182 ? 5.421 -4.979 -5.247 1.00 86.56 182 GLU A CA 1
ATOM 1360 C C . GLU A 1 182 ? 6.281 -5.429 -6.437 1.00 86.56 182 GLU A C 1
ATOM 1362 O O . GLU A 1 182 ? 6.865 -6.513 -6.425 1.00 86.56 182 GLU A O 1
ATOM 1367 N N . ILE A 1 183 ? 6.403 -4.567 -7.452 1.00 87.12 183 ILE A N 1
ATOM 1368 C CA . ILE A 1 183 ? 7.149 -4.835 -8.682 1.00 87.12 183 ILE A CA 1
ATOM 1369 C C . ILE A 1 183 ? 8.242 -3.784 -8.841 1.00 87.12 183 ILE A C 1
ATOM 1371 O O . ILE A 1 183 ? 7.991 -2.577 -8.758 1.00 87.12 183 ILE A O 1
ATOM 1375 N N . LYS A 1 184 ? 9.471 -4.237 -9.100 1.00 85.62 184 LYS A N 1
ATOM 1376 C CA . LYS A 1 184 ? 10.576 -3.359 -9.479 1.00 85.62 184 LYS A CA 1
ATOM 1377 C C . LYS A 1 184 ? 10.960 -3.636 -10.921 1.00 85.62 184 LYS A C 1
ATOM 1379 O O . LYS A 1 184 ? 11.360 -4.743 -11.267 1.00 85.62 184 LYS A O 1
ATOM 1384 N N . THR A 1 185 ? 10.877 -2.604 -11.750 1.00 82.88 185 THR A N 1
ATOM 1385 C CA . THR A 1 185 ? 11.417 -2.657 -13.104 1.00 82.88 185 THR A CA 1
ATOM 1386 C C . THR A 1 185 ? 12.904 -2.346 -13.065 1.00 82.88 185 THR A C 1
ATOM 1388 O O . THR A 1 185 ? 13.308 -1.279 -12.588 1.00 82.88 185 THR A O 1
ATOM 1391 N N . LEU A 1 186 ? 13.716 -3.285 -13.543 1.00 77.25 186 LEU A N 1
ATOM 1392 C CA . LEU A 1 186 ? 15.140 -3.067 -13.736 1.00 77.25 186 LEU A CA 1
ATOM 1393 C C . LEU A 1 186 ? 15.341 -2.366 -15.077 1.00 77.25 186 LEU A C 1
ATOM 1395 O O . LEU A 1 186 ? 15.037 -2.900 -16.143 1.00 77.25 186 LEU A O 1
ATOM 1399 N N . ASN A 1 187 ? 15.834 -1.133 -15.003 1.00 67.25 187 ASN A N 1
ATOM 1400 C CA . ASN A 1 187 ? 16.373 -0.449 -16.164 1.00 67.25 187 ASN A CA 1
ATOM 1401 C C . ASN A 1 187 ? 17.845 -0.818 -16.203 1.00 67.25 187 ASN A C 1
ATOM 1403 O O . ASN A 1 187 ? 18.636 -0.231 -15.463 1.00 67.25 187 ASN A O 1
ATOM 1407 N N . ASP A 1 188 ? 18.196 -1.813 -17.009 1.00 56.66 188 ASP A N 1
ATOM 1408 C CA . ASP A 1 188 ? 19.595 -2.145 -17.236 1.00 56.66 188 ASP A CA 1
ATOM 1409 C C . ASP A 1 188 ? 20.268 -0.913 -17.859 1.00 56.66 188 ASP A C 1
ATOM 1411 O O . ASP A 1 188 ? 20.086 -0.605 -19.035 1.00 56.66 188 ASP A O 1
ATOM 1415 N N . LYS A 1 189 ? 20.991 -0.149 -17.034 1.00 49.91 189 LYS A N 1
ATOM 1416 C CA . LYS A 1 189 ? 21.903 0.899 -17.489 1.00 49.91 189 LYS A CA 1
ATOM 1417 C C . LYS A 1 189 ? 23.176 0.215 -17.960 1.00 49.91 189 LYS A C 1
ATOM 1419 O O . LYS A 1 189 ? 24.118 0.133 -17.181 1.00 49.91 189 LYS A O 1
ATOM 1424 N N . TYR A 1 190 ? 23.173 -0.235 -19.208 1.00 50.16 190 TYR A N 1
ATOM 1425 C CA . TYR A 1 190 ? 24.336 -0.201 -20.093 1.00 50.16 190 TYR A CA 1
ATOM 1426 C C . TYR A 1 190 ? 23.839 0.048 -21.513 1.00 50.16 190 TYR A C 1
ATOM 1428 O O . TYR A 1 190 ? 23.045 -0.783 -22.005 1.00 50.16 190 TYR A O 1
#

pLDDT: mean 79.99, std 14.08, range [49.91, 98.0]

Radius of gyration: 31.57 Å; chains: 1; bounding box: 59×44×88 Å